Protein AF-A0A3L7VGJ3-F1 (afdb_monomer)

Mean predicted aligned error: 5.75 Å

pLDDT: mean 90.51, std 10.17, range [50.41, 98.69]

Sequence (224 aa):
QKLGVWEQLPLAVQKYLGQGNSKRETLKQTPAWAENQILGSNKIALKSCAKMARSLGLETILLGSNFEGDTNALAQIHLEILRSIRQRTFEGVPKTNTRPICLLSGGETTMRLVPHPGPGGRNQAFALELLLGLGRDEVNNLCLLSAGTDGEDGPTNSAGAWVDGLAWEKLHEWRKGHPMESQNLLATQSNNLLLGHAQALFAPGPTGTNVMDVRIGVILQESL

Structure (mmCIF, N/CA/C/O backbone):
data_AF-A0A3L7VGJ3-F1
#
_entry.id   AF-A0A3L7VGJ3-F1
#
loop_
_atom_site.group_PDB
_atom_site.id
_atom_site.type_symbol
_atom_site.label_atom_id
_atom_site.label_alt_id
_atom_site.label_comp_id
_atom_site.label_asym_id
_atom_site.label_entity_id
_atom_site.label_seq_id
_atom_site.pdbx_PDB_ins_code
_atom_site.Cartn_x
_atom_site.Cartn_y
_atom_site.Cartn_z
_atom_site.occupancy
_atom_site.B_iso_or_equiv
_atom_site.auth_seq_id
_atom_site.auth_comp_id
_atom_site.auth_asym_id
_atom_site.auth_atom_id
_atom_site.pdbx_PDB_model_num
ATOM 1 N N . GLN A 1 1 ? 26.758 9.163 -22.993 1.00 82.75 1 GLN A N 1
ATOM 2 C CA . GLN A 1 1 ? 27.398 10.497 -23.037 1.00 82.75 1 GLN A CA 1
ATOM 3 C C . GLN A 1 1 ? 27.083 11.331 -21.795 1.00 82.75 1 GLN A C 1
ATOM 5 O O . GLN A 1 1 ? 28.012 11.573 -21.047 1.00 82.75 1 GLN A O 1
ATOM 10 N N . LYS A 1 2 ? 25.819 11.687 -21.493 1.00 91.94 2 LYS A N 1
ATOM 11 C CA . LYS A 1 2 ? 25.467 12.473 -20.280 1.00 91.94 2 LYS A CA 1
ATOM 12 C C . LYS A 1 2 ? 25.985 11.893 -18.952 1.00 91.94 2 LYS A C 1
ATOM 14 O O . LYS A 1 2 ? 26.390 12.647 -18.085 1.00 91.94 2 LYS A O 1
ATOM 19 N N . LEU A 1 3 ? 25.995 10.566 -18.817 1.00 93.94 3 LEU A N 1
ATOM 20 C CA . LEU A 1 3 ? 26.501 9.870 -17.626 1.00 93.94 3 LEU A CA 1
ATOM 21 C C . LEU A 1 3 ? 28.017 9.581 -17.671 1.00 93.94 3 LEU A C 1
ATOM 23 O O . LEU A 1 3 ? 28.511 8.840 -16.837 1.00 93.94 3 LEU A O 1
ATOM 27 N N . GLY A 1 4 ? 28.759 10.062 -18.679 1.00 94.75 4 GLY A N 1
ATOM 28 C CA . GLY A 1 4 ? 30.208 9.821 -18.811 1.00 94.75 4 GLY A CA 1
ATOM 29 C C . GLY A 1 4 ? 30.627 8.387 -19.177 1.00 94.75 4 GLY A C 1
ATOM 30 O O . GLY A 1 4 ? 31.791 8.142 -19.458 1.00 94.75 4 GLY A O 1
ATOM 31 N N . VAL A 1 5 ? 29.691 7.439 -19.254 1.00 96.19 5 VAL A N 1
ATOM 32 C CA . VAL A 1 5 ? 29.995 6.007 -19.459 1.00 96.19 5 VAL A CA 1
ATOM 33 C C . VAL A 1 5 ? 30.181 5.571 -20.918 1.00 96.19 5 VAL A C 1
ATOM 35 O O . VAL A 1 5 ? 30.311 4.385 -21.177 1.00 96.19 5 VAL A O 1
ATOM 38 N N . TRP A 1 6 ? 30.156 6.484 -21.897 1.00 94.69 6 TRP A N 1
ATOM 39 C CA . TRP A 1 6 ? 30.143 6.093 -23.320 1.00 94.69 6 TRP A CA 1
ATOM 40 C C . TRP A 1 6 ? 31.391 5.304 -23.733 1.00 94.69 6 TRP A C 1
ATOM 42 O O . TRP A 1 6 ? 31.261 4.224 -24.298 1.00 94.69 6 TRP A O 1
ATOM 52 N N . GLU A 1 7 ? 32.573 5.799 -23.367 1.00 95.75 7 GLU A N 1
ATOM 53 C CA . GLU A 1 7 ? 33.856 5.150 -23.673 1.00 95.75 7 GLU A CA 1
ATOM 54 C C . GLU A 1 7 ? 34.053 3.825 -22.918 1.00 95.75 7 GLU A C 1
ATOM 56 O O . GLU A 1 7 ? 34.868 2.999 -23.313 1.00 95.75 7 GLU A O 1
ATOM 61 N N . GLN A 1 8 ? 33.287 3.600 -21.844 1.00 96.06 8 GLN A N 1
ATOM 62 C CA . GLN A 1 8 ? 33.308 2.351 -21.076 1.00 96.06 8 GLN A CA 1
ATOM 63 C C . GLN A 1 8 ? 32.429 1.265 -21.711 1.00 96.06 8 GLN A C 1
ATOM 65 O O . GLN A 1 8 ? 32.501 0.101 -21.320 1.00 96.06 8 GLN A O 1
ATOM 70 N N . LEU A 1 9 ? 31.574 1.625 -22.676 1.00 96.19 9 LEU A N 1
ATOM 71 C CA . LEU A 1 9 ? 30.733 0.653 -23.364 1.00 96.19 9 LEU A CA 1
ATOM 72 C C . LEU A 1 9 ? 31.578 -0.214 -24.305 1.00 96.19 9 LEU A C 1
ATOM 74 O O . LEU A 1 9 ? 32.491 0.300 -24.955 1.00 96.19 9 LEU A O 1
ATOM 78 N N . PRO A 1 10 ? 31.231 -1.500 -24.486 1.00 97.56 10 PRO A N 1
ATOM 79 C CA . PRO A 1 10 ? 31.854 -2.330 -25.508 1.00 97.56 10 PRO A CA 1
ATOM 80 C C . PRO A 1 10 ? 31.762 -1.684 -26.897 1.00 97.56 10 PRO A C 1
ATOM 82 O O . PRO A 1 10 ? 30.709 -1.162 -27.277 1.00 97.56 10 PRO A O 1
ATOM 85 N N . LEU A 1 11 ? 32.828 -1.788 -27.698 1.00 95.50 11 LEU A N 1
ATOM 86 C CA . LEU A 1 11 ? 32.903 -1.178 -29.037 1.00 95.50 11 LEU A CA 1
ATOM 87 C C . LEU A 1 11 ? 31.726 -1.561 -29.945 1.00 95.50 11 LEU A C 1
ATOM 89 O O . LEU A 1 11 ? 31.248 -0.741 -30.726 1.00 95.50 11 LEU A O 1
ATOM 93 N N . ALA A 1 12 ? 31.221 -2.792 -29.827 1.00 94.56 12 ALA A N 1
ATOM 94 C CA . ALA A 1 12 ? 30.054 -3.245 -30.580 1.00 94.56 12 ALA A CA 1
ATOM 95 C C . ALA A 1 12 ? 28.790 -2.426 -30.258 1.00 94.56 12 ALA A C 1
ATOM 97 O O . ALA A 1 12 ? 28.036 -2.083 -31.167 1.00 94.56 12 ALA A O 1
ATOM 98 N N . VAL A 1 13 ? 28.585 -2.067 -28.986 1.00 93.81 13 VAL A N 1
ATOM 99 C CA . VAL A 1 13 ? 27.449 -1.248 -28.534 1.00 93.81 13 VAL A CA 1
ATOM 100 C C . VAL A 1 13 ? 27.613 0.188 -29.009 1.00 93.81 13 VAL A C 1
ATOM 102 O O . VAL A 1 13 ? 26.672 0.756 -29.560 1.00 93.81 13 VAL A O 1
ATOM 105 N N . GLN A 1 14 ? 28.816 0.754 -28.863 1.00 93.69 14 GLN A N 1
ATOM 106 C CA . GLN A 1 14 ? 29.111 2.099 -29.357 1.00 93.69 14 GLN A CA 1
ATOM 107 C C . GLN A 1 14 ? 28.850 2.204 -30.862 1.00 93.69 14 GLN A C 1
ATOM 109 O O . GLN A 1 14 ? 28.172 3.122 -31.319 1.00 93.69 14 GLN A O 1
ATOM 114 N N . LYS A 1 15 ? 29.325 1.216 -31.630 1.00 91.69 15 LYS A N 1
ATOM 115 C CA . LYS A 1 15 ? 29.102 1.125 -33.075 1.00 91.69 15 LYS A CA 1
ATOM 116 C C . LYS A 1 15 ? 27.616 1.005 -33.410 1.00 91.69 15 LYS A C 1
ATOM 118 O O . LYS A 1 15 ? 27.144 1.713 -34.292 1.00 91.69 15 LYS A O 1
ATOM 123 N N . TYR A 1 16 ? 26.879 0.139 -32.715 1.00 90.25 16 TYR A N 1
ATOM 124 C CA . TYR A 1 16 ? 25.451 -0.066 -32.962 1.00 90.25 16 TYR A CA 1
ATOM 125 C C . TYR A 1 16 ? 24.627 1.201 -32.694 1.00 90.25 16 TYR A C 1
ATOM 127 O O . TYR A 1 16 ? 23.852 1.625 -33.550 1.00 90.25 16 TYR A O 1
ATOM 135 N N . LEU A 1 17 ? 24.818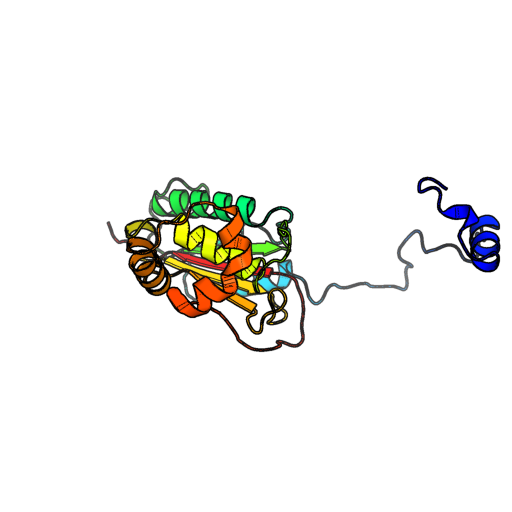 1.830 -31.530 1.00 90.88 17 LEU A N 1
ATOM 136 C CA . LEU A 1 17 ? 24.077 3.032 -31.139 1.00 90.88 17 LEU A CA 1
ATOM 137 C C . LEU A 1 17 ? 24.522 4.273 -31.929 1.00 90.88 17 LEU A C 1
ATOM 139 O O . LEU A 1 17 ? 23.685 5.098 -32.283 1.00 90.88 17 LEU A O 1
ATOM 143 N N . GLY A 1 18 ? 25.818 4.399 -32.232 1.00 88.50 18 GLY A N 1
ATOM 144 C CA . GLY A 1 18 ? 26.383 5.553 -32.938 1.00 88.50 18 GLY A CA 1
ATOM 145 C C . GLY A 1 18 ? 26.039 5.608 -34.428 1.00 88.50 18 GLY A C 1
ATOM 146 O O . GLY A 1 18 ? 26.013 6.689 -35.005 1.00 88.50 18 GLY A O 1
ATOM 147 N N . GLN A 1 19 ? 25.745 4.465 -35.055 1.00 87.50 19 GLN A N 1
ATOM 148 C CA . GLN A 1 19 ? 25.351 4.423 -36.466 1.00 87.50 19 GLN A CA 1
ATOM 149 C C . GLN A 1 19 ? 23.933 4.941 -36.718 1.00 87.50 19 GLN A C 1
ATOM 151 O O . GLN A 1 19 ? 23.676 5.381 -37.832 1.00 87.50 19 GLN A O 1
ATOM 156 N N . GLY A 1 20 ? 23.033 4.877 -35.727 1.00 76.44 20 GLY A N 1
ATOM 157 C CA . GLY A 1 20 ? 21.640 5.321 -35.853 1.00 76.44 20 GLY A CA 1
ATOM 158 C C . GLY A 1 20 ? 20.917 4.704 -37.05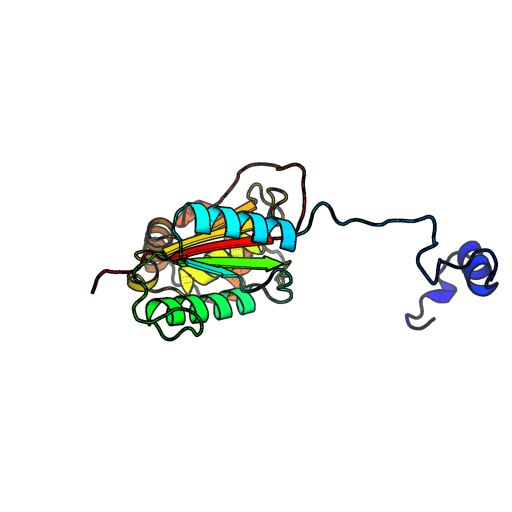7 1.00 76.44 20 GLY A C 1
ATOM 159 O O . GLY A 1 20 ? 20.887 5.270 -38.145 1.00 76.44 20 GLY A O 1
ATOM 160 N N . ASN A 1 21 ? 20.304 3.530 -36.895 1.00 81.00 21 ASN A N 1
ATOM 161 C CA . ASN A 1 21 ? 19.626 2.859 -38.006 1.00 81.00 21 ASN A CA 1
ATOM 162 C C . ASN A 1 21 ? 18.125 3.180 -38.023 1.00 81.00 21 ASN A C 1
ATOM 164 O O . ASN A 1 21 ? 17.352 2.551 -37.304 1.00 81.00 21 ASN A O 1
ATOM 168 N N . SER A 1 22 ? 17.700 4.090 -38.905 1.00 76.00 22 SER A N 1
ATOM 169 C CA . SER A 1 22 ? 16.288 4.484 -39.055 1.00 76.00 22 SER A CA 1
ATOM 170 C C . SER A 1 22 ? 15.345 3.323 -39.402 1.00 76.00 22 SER A C 1
ATOM 172 O O . SER A 1 22 ? 14.164 3.382 -39.075 1.00 76.00 22 SER A O 1
ATOM 174 N N . LYS A 1 23 ? 15.852 2.240 -40.011 1.00 79.81 23 LYS A N 1
ATOM 175 C CA . LYS A 1 23 ? 15.079 1.022 -40.322 1.00 79.81 23 LYS A CA 1
ATOM 176 C C . LYS A 1 23 ? 14.989 0.032 -39.154 1.00 79.81 23 LYS A C 1
ATOM 178 O O . LYS A 1 23 ? 14.214 -0.914 -39.234 1.00 79.81 23 LYS A O 1
ATOM 183 N N . ARG A 1 24 ? 15.797 0.203 -38.103 1.00 83.25 24 ARG A N 1
ATOM 184 C CA . ARG A 1 24 ? 15.799 -0.617 -36.872 1.00 83.25 24 ARG A CA 1
ATOM 185 C C . ARG A 1 24 ? 15.522 0.221 -35.624 1.00 83.25 24 ARG A C 1
ATOM 187 O O . ARG A 1 24 ? 15.871 -0.174 -34.515 1.00 83.25 24 ARG A O 1
ATOM 194 N N . GLU A 1 25 ? 14.938 1.392 -35.821 1.00 89.00 25 GLU A N 1
ATOM 195 C CA . GLU A 1 25 ? 14.542 2.268 -34.736 1.00 89.00 25 GLU A CA 1
ATOM 196 C C . GLU A 1 25 ? 13.384 1.634 -33.950 1.00 89.00 25 GLU A C 1
ATOM 198 O O . GLU A 1 25 ? 12.570 0.881 -34.488 1.00 89.00 25 GLU A O 1
ATOM 203 N N . THR A 1 26 ? 13.310 1.939 -32.659 1.00 91.75 26 THR A N 1
ATOM 204 C CA . THR A 1 26 ? 12.186 1.531 -31.814 1.00 91.75 26 THR A CA 1
ATOM 205 C C . THR A 1 26 ? 10.887 2.164 -32.315 1.00 91.75 26 THR A C 1
ATOM 207 O O . THR A 1 26 ? 10.883 3.298 -32.808 1.00 91.75 26 THR A O 1
ATOM 210 N N . LEU A 1 27 ? 9.769 1.444 -32.183 1.00 91.81 27 LEU A N 1
ATOM 211 C CA . LEU A 1 27 ? 8.454 1.933 -32.602 1.00 91.81 27 LEU A CA 1
ATOM 212 C C . LEU A 1 27 ? 8.144 3.285 -31.946 1.00 91.81 27 LEU A C 1
ATOM 214 O O . LEU A 1 27 ? 8.286 3.450 -30.737 1.00 91.81 27 LEU A O 1
ATOM 218 N N . LYS A 1 28 ? 7.730 4.261 -32.759 1.00 92.19 28 LYS A N 1
ATOM 219 C CA . LYS A 1 28 ? 7.357 5.609 -32.292 1.00 92.19 28 LYS A CA 1
ATOM 220 C C . LYS A 1 28 ? 5.854 5.760 -32.061 1.00 92.19 28 LYS A C 1
ATOM 222 O O . LYS A 1 28 ? 5.432 6.708 -31.412 1.00 92.19 28 LYS A O 1
ATOM 227 N N . GLN A 1 29 ? 5.064 4.833 -32.596 1.00 92.56 29 GLN A N 1
ATOM 228 C CA . GLN A 1 29 ? 3.617 4.743 -32.434 1.00 92.56 29 GLN A CA 1
ATOM 229 C C . GLN A 1 29 ? 3.221 3.265 -32.413 1.00 92.56 29 GLN A C 1
ATOM 231 O O . GLN A 1 29 ? 3.923 2.428 -32.991 1.00 92.56 29 GLN A O 1
ATOM 236 N N . THR A 1 30 ? 2.103 2.948 -31.764 1.00 92.38 30 THR A N 1
ATOM 237 C CA . THR A 1 30 ? 1.551 1.591 -31.773 1.00 92.38 30 THR A CA 1
ATOM 238 C C . THR A 1 30 ? 1.095 1.235 -33.194 1.00 92.38 30 THR A C 1
ATOM 240 O O . THR A 1 30 ? 0.318 1.990 -33.780 1.00 92.38 30 THR A O 1
ATOM 243 N N . PRO A 1 31 ? 1.566 0.120 -33.776 1.00 93.81 31 PRO A N 1
ATOM 244 C CA . PRO A 1 31 ? 1.140 -0.302 -35.106 1.00 93.81 31 PRO A CA 1
ATOM 245 C C . PRO A 1 31 ? -0.357 -0.626 -35.164 1.00 93.81 31 PRO A C 1
ATOM 247 O O . PRO A 1 31 ? -0.912 -1.141 -34.200 1.00 93.81 31 PRO A O 1
ATOM 250 N N . ALA A 1 32 ? -0.992 -0.424 -36.322 1.00 95.38 32 ALA A N 1
ATOM 251 C CA . ALA A 1 32 ? -2.430 -0.672 -36.508 1.00 95.38 32 ALA A CA 1
ATOM 252 C C . ALA A 1 32 ? -2.865 -2.134 -36.277 1.00 95.38 32 ALA A C 1
ATOM 254 O O . ALA A 1 32 ? -4.035 -2.392 -36.020 1.00 95.38 32 ALA A O 1
ATOM 255 N N . TRP A 1 33 ? -1.938 -3.089 -36.376 1.00 95.62 33 TRP A N 1
ATOM 256 C CA . TRP A 1 33 ? -2.187 -4.511 -36.115 1.00 95.62 33 TRP A CA 1
ATOM 257 C C . TRP A 1 33 ? -2.024 -4.899 -34.639 1.00 95.62 33 TRP A C 1
ATOM 259 O O . TRP A 1 33 ? -2.293 -6.044 -34.284 1.00 95.62 33 TRP A O 1
ATOM 269 N N . ALA A 1 34 ? -1.540 -3.990 -33.790 1.00 96.56 34 ALA A N 1
ATOM 270 C CA . ALA A 1 34 ? -1.237 -4.270 -32.395 1.00 96.56 34 ALA A CA 1
ATOM 271 C C . ALA A 1 34 ? -2.321 -3.704 -31.473 1.00 96.56 34 ALA A C 1
ATOM 273 O O . ALA A 1 34 ? -2.564 -2.498 -31.444 1.00 96.56 34 ALA A O 1
ATOM 274 N N . GLU A 1 35 ? -2.897 -4.572 -30.645 1.00 95.56 35 GLU A N 1
ATOM 275 C CA . GLU A 1 35 ? -3.768 -4.193 -29.537 1.00 95.56 35 GLU A CA 1
ATOM 276 C C . GLU A 1 35 ? -3.085 -4.548 -28.213 1.00 95.56 35 GLU A C 1
ATOM 278 O O . GLU A 1 35 ? -2.552 -5.644 -28.053 1.00 95.56 35 GLU A O 1
ATOM 283 N N . ASN A 1 36 ? -3.080 -3.613 -27.261 1.00 94.94 36 ASN A N 1
ATOM 284 C CA . ASN A 1 36 ? -2.488 -3.816 -25.941 1.00 94.94 36 ASN A CA 1
ATOM 285 C C . ASN A 1 36 ? -3.562 -3.606 -24.877 1.00 94.94 36 ASN A C 1
ATOM 287 O O . ASN A 1 36 ? -4.138 -2.522 -24.785 1.00 94.94 36 ASN A O 1
ATOM 291 N N . GLN A 1 37 ? -3.800 -4.624 -24.054 1.00 96.00 37 GLN A N 1
ATOM 292 C CA . GLN A 1 37 ? -4.758 -4.565 -22.954 1.00 96.00 37 GLN A CA 1
ATOM 293 C C . GLN A 1 37 ? -4.071 -4.878 -21.627 1.00 96.00 37 GLN A C 1
ATOM 295 O O . GLN A 1 37 ? -3.315 -5.840 -21.506 1.00 96.00 37 GLN A O 1
ATOM 300 N N . ILE A 1 38 ? -4.364 -4.069 -20.609 1.00 95.88 38 ILE A N 1
ATOM 301 C CA . ILE A 1 38 ? -3.878 -4.295 -19.247 1.00 95.88 38 ILE A CA 1
ATOM 302 C C . ILE A 1 38 ? -4.895 -5.175 -18.523 1.00 95.88 38 ILE A C 1
ATOM 304 O O . ILE A 1 38 ? -5.969 -4.706 -18.149 1.00 95.88 38 ILE A O 1
ATOM 308 N N . LEU A 1 39 ? -4.541 -6.444 -18.320 1.00 96.31 39 LEU A N 1
ATOM 309 C CA . LEU A 1 39 ? -5.396 -7.426 -17.640 1.00 96.31 39 LEU A CA 1
ATOM 310 C C . LEU A 1 39 ? -5.202 -7.429 -16.116 1.00 96.31 39 LEU A C 1
ATOM 312 O O . LEU A 1 39 ? -6.121 -7.769 -15.376 1.00 96.31 39 LEU A O 1
ATOM 316 N N . GLY A 1 40 ? -4.029 -7.001 -15.642 1.00 96.81 40 GLY A N 1
ATOM 317 C CA . GLY A 1 40 ? -3.684 -6.898 -14.226 1.00 96.81 40 GLY A CA 1
ATOM 318 C C . GLY A 1 40 ? -3.025 -5.556 -13.931 1.00 96.81 40 GLY A C 1
ATOM 319 O O . GLY A 1 40 ? -2.097 -5.143 -14.617 1.00 96.81 40 GLY A O 1
ATOM 320 N N . SER A 1 41 ? -3.538 -4.842 -12.933 1.00 98.19 41 SER A N 1
ATOM 321 C CA . SER A 1 41 ? -2.922 -3.622 -12.406 1.00 98.19 41 SER A CA 1
ATOM 322 C C . SER A 1 41 ? -3.443 -3.337 -11.005 1.00 98.19 41 SER A C 1
ATOM 324 O O . SER A 1 41 ? -4.522 -3.810 -10.635 1.00 98.19 41 SER A O 1
ATOM 326 N N . ASN A 1 42 ? -2.729 -2.495 -10.258 1.00 98.19 42 ASN A N 1
ATOM 327 C CA . ASN A 1 42 ? -3.158 -2.064 -8.930 1.00 98.19 42 ASN A CA 1
ATOM 328 C C . ASN A 1 42 ? -4.569 -1.450 -8.967 1.00 98.19 42 ASN A C 1
ATOM 330 O O . ASN A 1 42 ? -5.442 -1.776 -8.167 1.00 98.19 42 ASN A O 1
ATOM 334 N N . LYS A 1 43 ? -4.844 -0.649 -10.004 1.00 98.19 43 LYS A N 1
ATOM 335 C CA . LYS A 1 43 ? -6.163 -0.062 -10.268 1.00 98.19 43 LYS A CA 1
ATOM 336 C C . LYS A 1 43 ? -7.263 -1.115 -10.428 1.00 98.19 43 LYS A C 1
ATOM 338 O O . LYS A 1 43 ? -8.375 -0.902 -9.948 1.00 98.19 43 LYS A O 1
ATOM 343 N N . ILE A 1 44 ? -6.990 -2.224 -11.119 1.00 98.25 44 ILE A N 1
ATOM 344 C CA . ILE A 1 44 ? -7.953 -3.327 -11.288 1.00 98.25 44 ILE A CA 1
ATOM 345 C C . ILE A 1 44 ? -8.174 -4.048 -9.951 1.00 98.25 44 ILE A C 1
ATOM 347 O O . ILE A 1 44 ? -9.326 -4.310 -9.591 1.00 98.25 44 ILE A O 1
ATOM 351 N N . ALA A 1 45 ? -7.106 -4.296 -9.187 1.00 98.12 45 ALA A N 1
ATOM 352 C CA . ALA A 1 45 ? -7.193 -4.898 -7.858 1.00 98.12 45 ALA A CA 1
ATOM 353 C C . ALA A 1 45 ? -8.047 -4.042 -6.905 1.00 98.12 45 ALA A C 1
ATOM 355 O O . ALA A 1 45 ? -9.055 -4.518 -6.387 1.00 98.12 45 ALA A O 1
ATOM 356 N N . LEU A 1 46 ? -7.748 -2.746 -6.769 1.00 98.50 46 LEU A N 1
ATOM 357 C CA . LEU A 1 46 ? -8.502 -1.840 -5.893 1.00 98.50 46 LEU A CA 1
ATOM 358 C C . LEU A 1 46 ? -9.960 -1.659 -6.320 1.00 98.50 46 LEU A C 1
ATOM 360 O O . LEU A 1 46 ? -10.844 -1.579 -5.469 1.00 98.50 46 LEU A O 1
ATOM 364 N N . LYS A 1 47 ? -10.251 -1.625 -7.626 1.00 98.12 47 LYS A N 1
ATOM 365 C CA . LYS A 1 47 ? -11.642 -1.615 -8.110 1.00 98.12 47 LYS A CA 1
ATOM 366 C C . LYS A 1 47 ? -12.395 -2.883 -7.709 1.00 98.12 47 LYS A C 1
ATOM 368 O O . LYS A 1 47 ? -13.584 -2.803 -7.403 1.00 98.12 47 LYS A O 1
ATOM 373 N N . SER A 1 48 ? -11.715 -4.027 -7.697 1.00 97.88 48 SER A N 1
ATOM 374 C CA . SER A 1 48 ? -12.289 -5.299 -7.250 1.00 97.88 48 SER A CA 1
ATOM 375 C C . SER A 1 48 ? -12.545 -5.284 -5.741 1.00 97.88 48 SER A C 1
ATOM 377 O O . SER A 1 48 ? -13.654 -5.619 -5.322 1.00 97.88 48 SER A O 1
ATOM 379 N N . CYS A 1 49 ? -11.601 -4.771 -4.942 1.00 98.12 49 CYS A N 1
ATOM 380 C CA . CYS A 1 49 ? -11.801 -4.523 -3.509 1.00 98.12 49 CYS A CA 1
ATOM 381 C C . CYS A 1 49 ? -12.993 -3.589 -3.258 1.00 98.12 49 CYS A C 1
ATOM 383 O O . CYS A 1 49 ? -13.857 -3.897 -2.445 1.00 98.12 49 CYS A O 1
ATOM 385 N N . ALA A 1 50 ? -13.104 -2.490 -4.011 1.00 98.38 50 ALA A N 1
ATOM 386 C CA . ALA A 1 50 ? -14.204 -1.538 -3.880 1.00 98.38 50 ALA A CA 1
ATOM 387 C C . ALA A 1 50 ? -15.563 -2.157 -4.229 1.00 98.38 50 ALA A C 1
ATOM 389 O O . ALA A 1 50 ? -16.567 -1.877 -3.576 1.00 98.38 50 ALA A O 1
ATOM 390 N N . LYS A 1 51 ? -15.618 -3.010 -5.260 1.00 98.44 51 LYS A N 1
ATOM 391 C CA . LYS A 1 51 ? -16.835 -3.749 -5.614 1.00 98.44 51 LYS A CA 1
ATOM 392 C C . LYS A 1 51 ? -17.247 -4.697 -4.485 1.00 98.44 51 LYS A C 1
ATOM 394 O O . LYS A 1 51 ? -18.423 -4.717 -4.129 1.00 98.44 51 LYS A O 1
ATOM 399 N N . MET A 1 52 ? -16.290 -5.434 -3.918 1.00 98.44 52 MET A N 1
ATOM 400 C CA . MET A 1 52 ? -16.530 -6.321 -2.778 1.00 98.44 52 MET A CA 1
ATOM 401 C C . MET A 1 52 ? -17.025 -5.537 -1.556 1.00 98.44 52 MET A C 1
ATOM 403 O O . MET A 1 52 ? -18.087 -5.848 -1.026 1.00 98.44 52 MET A O 1
ATOM 407 N N . ALA A 1 53 ? -16.329 -4.469 -1.165 1.00 97.75 53 ALA A N 1
ATOM 408 C CA . ALA A 1 53 ? -16.700 -3.629 -0.027 1.00 97.75 53 ALA A CA 1
ATOM 409 C C . ALA A 1 53 ? -18.140 -3.097 -0.137 1.00 97.75 53 ALA A C 1
ATOM 411 O O . ALA A 1 53 ? -18.933 -3.245 0.791 1.00 97.75 53 ALA A O 1
ATOM 412 N N . ARG A 1 54 ? -18.522 -2.575 -1.310 1.00 96.94 54 ARG A N 1
ATOM 413 C CA . ARG A 1 54 ? -19.899 -2.124 -1.571 1.00 96.94 54 ARG A CA 1
ATOM 414 C C . ARG A 1 54 ? -20.917 -3.258 -1.490 1.00 96.94 54 ARG A C 1
ATOM 416 O O . ARG A 1 54 ? -22.012 -3.043 -0.981 1.00 96.94 54 ARG A O 1
ATOM 423 N N . SER A 1 55 ? -20.572 -4.457 -1.967 1.00 97.94 55 SER A N 1
ATOM 424 C CA . SER A 1 55 ? -21.458 -5.628 -1.866 1.00 97.94 55 SER A CA 1
ATOM 425 C C . SER A 1 55 ? -21.683 -6.089 -0.422 1.00 97.94 55 SER A C 1
ATOM 427 O O . SER A 1 55 ? -22.730 -6.650 -0.123 1.00 97.94 55 SER A O 1
ATOM 429 N N . LEU A 1 56 ? -20.745 -5.778 0.478 1.00 97.06 56 LEU A N 1
ATOM 430 C CA . LEU A 1 56 ? -20.859 -5.990 1.923 1.00 97.06 56 LEU A CA 1
ATOM 431 C C . LEU A 1 56 ? -21.578 -4.832 2.646 1.00 97.06 56 LEU A C 1
ATOM 433 O O . LEU A 1 56 ? -21.651 -4.825 3.870 1.00 97.06 56 LEU A O 1
ATOM 437 N N . GLY A 1 57 ? -22.099 -3.840 1.914 1.00 95.12 57 GLY A N 1
ATOM 438 C CA . GLY A 1 57 ? -22.812 -2.691 2.481 1.00 95.12 57 GLY A CA 1
ATOM 439 C C . GLY A 1 57 ? -21.911 -1.579 3.028 1.00 95.12 57 GLY A C 1
ATOM 440 O O . GLY A 1 57 ? -22.418 -0.654 3.665 1.00 95.12 57 GLY A O 1
ATOM 441 N N . LEU A 1 58 ? -20.600 -1.634 2.771 1.00 95.81 58 LEU A N 1
ATOM 442 C CA . LEU A 1 58 ? -19.645 -0.624 3.225 1.00 95.81 58 LEU A CA 1
ATOM 443 C C . LEU A 1 58 ? -19.686 0.606 2.312 1.00 95.81 58 LE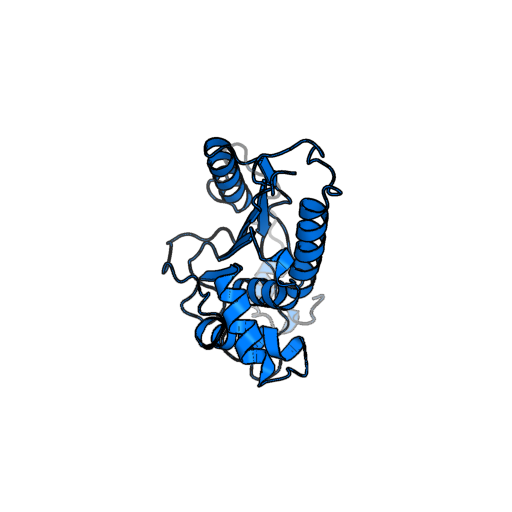U A C 1
ATOM 445 O O . LEU A 1 58 ? -19.660 0.491 1.080 1.00 95.81 58 LEU A O 1
ATOM 449 N N . GLU A 1 59 ? -19.682 1.797 2.908 1.00 95.44 59 GLU A N 1
ATOM 450 C CA . GLU A 1 59 ? -19.359 3.014 2.162 1.00 95.44 59 GLU A CA 1
ATOM 451 C C . GLU A 1 59 ? -17.886 2.950 1.749 1.00 95.44 59 GLU A C 1
ATOM 453 O O . GLU A 1 59 ? -17.056 2.511 2.533 1.00 95.44 59 GLU A O 1
ATOM 458 N N . THR A 1 60 ? -17.537 3.305 0.513 1.00 95.94 60 THR A N 1
ATOM 459 C CA . THR A 1 60 ? -16.197 3.001 -0.018 1.00 95.94 60 THR A CA 1
ATOM 460 C C . THR A 1 60 ? -15.507 4.243 -0.551 1.00 95.94 60 THR A C 1
ATOM 462 O O . THR A 1 60 ? -15.922 4.799 -1.568 1.00 95.94 60 THR A O 1
ATOM 465 N N . ILE A 1 61 ? -14.380 4.589 0.066 1.00 96.69 61 ILE A N 1
ATOM 466 C CA . ILE A 1 61 ? -13.490 5.670 -0.353 1.00 96.69 61 ILE A CA 1
ATOM 467 C C . ILE A 1 61 ? -12.269 5.051 -1.029 1.00 96.69 61 ILE A C 1
ATOM 469 O O . ILE A 1 61 ? -11.502 4.329 -0.399 1.00 96.69 61 ILE A O 1
ATOM 473 N N . LEU A 1 62 ? -12.068 5.348 -2.312 1.00 97.38 62 LEU A N 1
ATOM 474 C CA . LEU A 1 62 ? -10.874 4.953 -3.059 1.00 97.38 62 LEU A CA 1
ATOM 475 C C . LEU A 1 62 ? -9.979 6.178 -3.264 1.00 97.38 62 LEU A C 1
ATOM 477 O O . LEU A 1 62 ? -10.298 7.029 -4.089 1.00 97.38 62 LEU A O 1
ATOM 481 N N . LEU A 1 63 ? -8.863 6.245 -2.537 1.00 97.12 63 LEU A N 1
ATOM 482 C CA . LEU A 1 63 ? -7.922 7.367 -2.590 1.00 97.12 63 LEU A CA 1
ATOM 483 C C . LEU A 1 63 ? -7.099 7.389 -3.885 1.00 97.12 63 LEU A C 1
ATOM 485 O O . LEU A 1 63 ? -6.788 8.455 -4.405 1.00 97.12 63 LEU A O 1
ATOM 489 N N . GLY A 1 64 ? -6.738 6.219 -4.417 1.00 96.56 64 GLY A N 1
ATOM 490 C CA . GLY A 1 64 ? -5.914 6.108 -5.622 1.00 96.56 64 GLY A CA 1
ATOM 491 C C . GLY A 1 64 ? -5.087 4.825 -5.667 1.00 96.56 64 GLY A C 1
ATOM 492 O O . GLY A 1 64 ? -4.996 4.112 -4.672 1.00 96.56 64 GLY A O 1
ATOM 493 N N . SER A 1 65 ? -4.504 4.535 -6.834 1.00 97.19 65 SER A N 1
ATOM 494 C CA . SER A 1 65 ? -3.729 3.310 -7.119 1.00 97.19 65 SER A CA 1
ATOM 495 C C . SER A 1 65 ? -2.246 3.549 -7.425 1.00 97.19 65 SER A C 1
ATOM 497 O O . SER A 1 65 ? -1.558 2.627 -7.856 1.00 97.19 65 SER A O 1
ATOM 499 N N . ASN A 1 66 ? -1.785 4.795 -7.299 1.00 96.62 66 ASN A N 1
ATOM 500 C CA . ASN A 1 66 ? -0.468 5.238 -7.761 1.00 96.62 66 ASN A CA 1
ATOM 501 C C . ASN A 1 66 ? 0.275 6.008 -6.655 1.00 96.62 66 ASN A C 1
ATOM 503 O O . ASN A 1 66 ? 0.978 6.973 -6.941 1.00 96.62 66 ASN A O 1
ATOM 507 N N . PHE A 1 67 ? 0.051 5.661 -5.385 1.00 97.75 67 PHE A N 1
ATOM 508 C CA . PHE A 1 67 ? 0.845 6.240 -4.304 1.00 97.75 67 PHE A CA 1
ATOM 509 C C . PHE A 1 67 ? 2.291 5.752 -4.416 1.00 97.75 67 PHE A C 1
ATOM 511 O O . PHE A 1 67 ? 2.544 4.552 -4.439 1.00 97.75 67 PHE A O 1
ATOM 518 N N . GLU A 1 68 ? 3.224 6.693 -4.473 1.00 96.75 68 GLU A N 1
ATOM 519 C CA . GLU A 1 68 ? 4.663 6.458 -4.582 1.00 96.75 68 GLU A CA 1
ATOM 520 C C . GLU A 1 68 ? 5.395 7.356 -3.575 1.00 96.75 68 GLU A C 1
ATOM 522 O O . GLU A 1 68 ? 4.808 8.271 -2.992 1.00 96.75 68 GLU A O 1
ATOM 527 N N . GLY A 1 69 ? 6.692 7.121 -3.385 1.00 95.56 69 GLY A N 1
ATOM 528 C CA . GLY A 1 69 ? 7.532 7.937 -2.507 1.00 95.56 69 GLY A CA 1
ATOM 529 C C . GLY A 1 69 ? 7.752 7.304 -1.138 1.00 95.56 69 GLY A C 1
ATOM 530 O O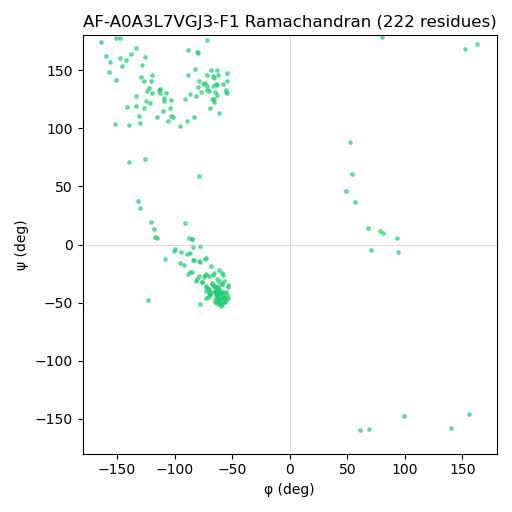 . GLY A 1 69 ? 7.877 6.085 -1.034 1.00 95.56 69 GLY A O 1
ATOM 531 N N . ASP A 1 70 ? 7.882 8.129 -0.100 1.00 94.62 70 ASP A N 1
ATOM 532 C CA . ASP A 1 70 ? 8.264 7.670 1.236 1.00 94.62 70 ASP A CA 1
ATOM 533 C C . ASP A 1 70 ? 7.097 7.006 1.986 1.00 94.62 70 ASP A C 1
ATOM 535 O O . ASP A 1 70 ? 5.990 7.541 2.078 1.00 94.62 70 ASP A O 1
ATOM 539 N N . THR A 1 71 ? 7.368 5.826 2.540 1.00 94.31 71 THR A N 1
ATOM 540 C CA . THR A 1 71 ? 6.376 5.009 3.250 1.00 94.31 71 THR A CA 1
ATOM 541 C C . THR A 1 71 ? 5.867 5.679 4.528 1.00 94.31 71 THR A C 1
ATOM 543 O O . THR A 1 71 ? 4.665 5.637 4.794 1.00 94.31 71 THR A O 1
ATOM 546 N N . ASN A 1 72 ? 6.746 6.325 5.300 1.00 91.00 72 ASN A N 1
ATOM 547 C CA . ASN A 1 72 ? 6.363 6.955 6.565 1.00 91.00 72 ASN A CA 1
ATOM 548 C C . ASN A 1 72 ? 5.502 8.191 6.296 1.00 91.00 72 ASN A C 1
ATOM 550 O O . ASN A 1 72 ? 4.468 8.377 6.932 1.00 91.00 72 ASN A O 1
ATOM 554 N N . ALA A 1 73 ? 5.869 8.992 5.292 1.00 94.25 73 ALA A N 1
ATOM 555 C CA . ALA A 1 73 ? 5.050 10.114 4.846 1.00 94.25 73 ALA A CA 1
ATOM 556 C C . ALA A 1 73 ? 3.642 9.657 4.422 1.00 94.25 73 ALA A C 1
ATOM 558 O O . ALA A 1 73 ? 2.649 10.274 4.811 1.00 94.25 73 ALA A O 1
ATOM 559 N N . LEU A 1 74 ? 3.534 8.547 3.679 1.00 96.56 74 LEU A N 1
ATOM 560 C CA . LEU A 1 74 ? 2.233 8.006 3.285 1.00 96.56 74 LEU A CA 1
ATOM 561 C C . LEU A 1 74 ? 1.413 7.525 4.490 1.00 96.56 74 LEU A C 1
ATOM 563 O O . LEU A 1 74 ? 0.200 7.747 4.522 1.00 96.56 74 LEU A O 1
ATOM 567 N N . ALA A 1 75 ? 2.047 6.881 5.471 1.00 96.62 75 ALA A N 1
ATOM 568 C CA . ALA A 1 75 ? 1.387 6.444 6.699 1.00 96.62 75 ALA A CA 1
ATOM 569 C C . ALA A 1 75 ? 0.863 7.632 7.520 1.00 96.62 75 ALA A C 1
ATOM 571 O O . ALA A 1 75 ? -0.289 7.610 7.947 1.00 96.62 75 ALA A O 1
ATOM 572 N N . GLN A 1 76 ? 1.644 8.708 7.650 1.00 95.94 76 GLN A N 1
ATOM 573 C CA . GLN A 1 76 ? 1.213 9.940 8.321 1.00 95.94 76 GLN A CA 1
ATOM 574 C C . GLN A 1 76 ? 0.009 10.589 7.627 1.00 95.94 76 GLN A C 1
ATOM 576 O O . GLN A 1 76 ? -0.958 10.971 8.281 1.00 95.94 76 GLN A O 1
ATOM 581 N N . ILE A 1 77 ? -0.002 10.624 6.292 1.00 97.19 77 ILE A N 1
ATOM 582 C CA . ILE A 1 77 ? -1.178 11.079 5.535 1.00 97.19 77 ILE A CA 1
ATOM 583 C C . ILE A 1 77 ? -2.396 10.186 5.828 1.00 97.19 77 ILE A C 1
ATOM 585 O O . ILE A 1 77 ? -3.501 10.691 6.017 1.00 97.19 77 ILE A O 1
ATOM 589 N N . HIS A 1 78 ? -2.214 8.863 5.896 1.00 97.75 78 HIS A N 1
ATOM 590 C CA . HIS A 1 78 ? -3.310 7.945 6.212 1.00 97.75 78 HIS A CA 1
ATOM 591 C C . HIS A 1 78 ? -3.835 8.119 7.641 1.00 97.75 78 HIS A C 1
ATOM 593 O O . HIS A 1 78 ? -5.047 8.033 7.823 1.00 97.75 78 HIS A O 1
ATOM 599 N N . LEU A 1 79 ? -2.985 8.417 8.631 1.00 97.31 79 LEU A N 1
ATOM 600 C CA . LEU A 1 79 ? -3.429 8.753 9.992 1.00 97.31 79 LEU A CA 1
ATOM 601 C C . LEU A 1 79 ? -4.399 9.934 9.985 1.00 97.31 79 LEU A C 1
ATOM 603 O O . LEU A 1 79 ? -5.490 9.842 10.545 1.00 97.31 79 LEU A O 1
ATOM 607 N N . GLU A 1 80 ? -4.040 11.017 9.299 1.00 97.25 80 GLU A N 1
ATOM 608 C CA . GLU A 1 80 ? -4.876 12.219 9.238 1.00 97.25 80 GLU A CA 1
ATOM 609 C C . GLU A 1 80 ? -6.185 11.986 8.471 1.00 97.25 80 GLU A C 1
ATOM 611 O O . GLU A 1 80 ? -7.241 12.500 8.854 1.00 97.25 80 GLU A O 1
ATOM 616 N N . ILE A 1 81 ? -6.165 11.141 7.436 1.00 96.75 81 ILE A N 1
ATOM 617 C CA . ILE A 1 81 ? -7.385 10.715 6.738 1.00 96.75 81 ILE A CA 1
ATOM 618 C C . ILE A 1 81 ? -8.283 9.890 7.666 1.00 96.75 81 ILE A C 1
ATOM 620 O O . ILE A 1 81 ? -9.480 10.163 7.754 1.00 96.75 81 ILE A O 1
ATOM 624 N N . LEU A 1 82 ? -7.727 8.911 8.386 1.00 95.88 82 LEU A N 1
ATOM 625 C CA . LEU A 1 82 ? -8.475 8.085 9.338 1.00 95.88 82 LEU A CA 1
ATOM 626 C C . LEU A 1 82 ? -9.120 8.952 10.427 1.00 95.88 82 LEU A C 1
ATOM 628 O O . LEU A 1 82 ? -10.315 8.813 10.696 1.00 95.88 82 LEU A O 1
ATOM 632 N N . ARG A 1 83 ? -8.367 9.901 10.991 1.00 94.69 83 ARG A N 1
ATOM 633 C CA . ARG A 1 83 ? -8.863 10.899 11.952 1.00 94.69 83 ARG A CA 1
ATOM 634 C C . ARG A 1 83 ? -10.001 11.728 11.382 1.00 94.69 83 ARG A C 1
ATOM 636 O O . ARG A 1 83 ? -11.052 11.831 12.011 1.00 94.69 83 ARG A O 1
ATOM 643 N N . SER A 1 84 ? -9.827 12.249 10.172 1.00 94.25 84 SER A N 1
ATOM 644 C CA . SER A 1 84 ? -10.842 13.065 9.500 1.00 94.25 84 SER A CA 1
ATOM 645 C C . SER A 1 84 ? -12.128 12.279 9.233 1.00 94.25 84 SER A C 1
ATOM 647 O O . SER A 1 84 ? -13.233 12.804 9.380 1.00 94.25 84 SER A O 1
ATOM 649 N N . ILE A 1 85 ? -12.012 10.995 8.877 1.00 92.75 85 ILE A N 1
ATOM 650 C CA . ILE A 1 85 ? -13.165 10.108 8.693 1.00 92.75 85 ILE A CA 1
ATOM 651 C C . ILE A 1 85 ? -13.893 9.900 10.026 1.00 92.75 85 ILE A C 1
ATOM 653 O O . ILE A 1 85 ? -15.108 10.088 10.093 1.00 92.75 85 ILE A O 1
ATOM 657 N N . ARG A 1 86 ? -13.165 9.563 11.098 1.00 89.81 86 ARG A N 1
ATOM 658 C CA . ARG A 1 86 ? -13.740 9.362 12.441 1.00 89.81 86 ARG A CA 1
ATOM 659 C C . ARG A 1 86 ? -14.422 10.622 12.977 1.00 89.81 86 ARG A C 1
ATOM 661 O O . ARG A 1 86 ? -15.506 10.547 13.544 1.00 89.81 86 ARG A O 1
ATOM 668 N N . GLN A 1 87 ? -13.811 11.783 12.759 1.00 90.00 87 GLN A N 1
ATOM 669 C CA . GLN A 1 87 ? -14.333 13.088 13.176 1.00 90.00 87 GLN A CA 1
ATOM 670 C C . GLN A 1 87 ? -15.439 13.621 12.251 1.00 90.00 87 GLN A C 1
ATOM 672 O O . GLN A 1 87 ? -15.997 14.686 12.514 1.00 90.00 87 GLN A O 1
ATOM 677 N N . ARG A 1 88 ? -15.788 12.889 11.182 1.00 89.38 88 ARG A N 1
ATOM 678 C CA . ARG A 1 88 ? -16.802 13.277 10.186 1.00 89.38 88 ARG A CA 1
ATOM 679 C C . ARG A 1 88 ? -16.502 14.634 9.529 1.00 89.38 88 ARG A C 1
ATOM 681 O O . ARG A 1 88 ? -17.414 15.413 9.236 1.00 89.38 88 ARG A O 1
ATOM 688 N N . THR A 1 89 ? -15.217 14.910 9.307 1.00 91.69 89 THR A N 1
ATOM 689 C CA . THR A 1 89 ? -14.698 16.095 8.603 1.00 91.69 89 THR A CA 1
ATOM 690 C C . THR A 1 89 ? -14.137 15.761 7.222 1.00 91.69 89 THR A C 1
ATOM 692 O O . THR A 1 89 ? -13.922 16.670 6.427 1.00 91.69 89 THR A O 1
ATOM 695 N N . PHE A 1 90 ? -13.933 14.476 6.912 1.00 92.19 90 PHE A N 1
ATOM 696 C CA . PHE A 1 90 ? -13.470 14.044 5.596 1.00 92.19 90 PHE A CA 1
ATOM 697 C C . PHE A 1 90 ? -14.519 14.327 4.511 1.00 92.19 90 PHE A C 1
ATOM 699 O O . PHE A 1 90 ? -15.658 13.854 4.579 1.00 92.19 90 PHE A O 1
ATOM 706 N N . GLU A 1 91 ? -14.127 15.086 3.489 1.00 86.38 91 GLU A N 1
ATOM 707 C CA . GLU A 1 91 ? -14.999 15.404 2.361 1.00 86.38 91 GLU A CA 1
ATOM 708 C C . GLU A 1 91 ? -15.376 14.141 1.572 1.00 86.38 91 GLU A C 1
ATOM 710 O O . GLU A 1 91 ? -14.556 13.265 1.313 1.00 86.38 91 GLU A O 1
ATOM 715 N N . GLY A 1 92 ? -16.646 14.039 1.177 1.00 80.25 92 GLY A N 1
ATOM 716 C CA . GLY A 1 92 ? -17.171 12.878 0.448 1.00 80.25 92 GLY A CA 1
ATOM 717 C C . GLY A 1 92 ? -17.823 11.807 1.326 1.00 80.25 92 GLY A C 1
ATOM 718 O O . GLY A 1 92 ? -18.466 10.910 0.786 1.00 80.25 92 GLY A O 1
ATOM 719 N N . VAL A 1 93 ? -17.757 11.928 2.656 1.00 83.69 93 VAL A N 1
ATOM 720 C CA . VAL A 1 93 ? -18.547 11.104 3.585 1.00 83.69 93 VAL A CA 1
ATOM 721 C C . VAL A 1 93 ? -19.617 11.977 4.248 1.00 83.69 93 VAL A C 1
ATOM 723 O O . VAL A 1 93 ? -19.279 12.888 5.005 1.00 83.69 93 VAL A O 1
ATOM 726 N N . PRO A 1 94 ? -20.920 11.737 4.002 1.00 80.56 94 PRO A N 1
ATOM 727 C CA . PRO A 1 94 ? -21.981 12.488 4.667 1.00 80.56 94 PRO A CA 1
ATOM 728 C C . PRO A 1 94 ? -21.889 12.361 6.191 1.00 80.56 94 PRO A C 1
ATOM 730 O O . PRO A 1 94 ? -21.721 11.260 6.710 1.00 80.56 94 PRO A O 1
ATOM 733 N N . LYS A 1 95 ? -22.094 13.462 6.926 1.00 81.00 95 LYS A N 1
ATOM 734 C CA . LYS A 1 95 ? -22.106 13.446 8.406 1.00 81.00 95 LYS A CA 1
ATOM 735 C C . LYS A 1 95 ? -23.159 12.502 8.992 1.00 81.00 95 LYS A C 1
ATOM 737 O O . LYS A 1 95 ? -23.000 12.014 10.102 1.00 81.00 95 LYS A O 1
ATOM 742 N N . THR A 1 96 ? -24.229 12.257 8.241 1.00 82.94 96 THR A N 1
ATOM 743 C CA . THR A 1 96 ? -25.316 11.338 8.590 1.00 82.94 96 THR A CA 1
ATOM 744 C C . THR A 1 96 ? -25.015 9.881 8.237 1.00 82.94 96 THR A C 1
ATOM 746 O O . THR A 1 96 ? -25.846 9.015 8.500 1.00 82.94 96 THR A O 1
ATOM 749 N N . ASN A 1 97 ? -23.866 9.581 7.621 1.00 81.25 97 ASN A N 1
ATOM 750 C CA . ASN A 1 97 ? -23.516 8.219 7.255 1.00 81.25 97 ASN A CA 1
ATOM 751 C C . ASN A 1 97 ? -23.238 7.380 8.508 1.00 81.25 97 ASN A C 1
ATOM 753 O O . ASN A 1 97 ? -22.289 7.630 9.247 1.00 81.25 97 ASN A O 1
ATOM 757 N N . THR A 1 98 ? -24.051 6.348 8.697 1.00 85.31 98 THR A N 1
ATOM 758 C CA . THR A 1 98 ? -23.892 5.346 9.757 1.00 85.31 98 THR A CA 1
ATOM 759 C C . THR A 1 98 ? -23.267 4.050 9.247 1.00 85.31 98 THR A C 1
ATOM 761 O O . THR A 1 98 ? -22.967 3.159 10.037 1.00 85.31 98 THR A O 1
ATOM 764 N N . ARG A 1 99 ? -23.055 3.916 7.929 1.00 91.62 99 ARG A N 1
ATOM 765 C CA . ARG A 1 99 ? -22.434 2.718 7.357 1.00 91.62 99 ARG A CA 1
ATOM 766 C C . ARG A 1 99 ? -20.939 2.700 7.665 1.00 91.62 99 ARG A C 1
ATOM 768 O O . ARG A 1 99 ? -20.296 3.742 7.503 1.00 91.62 99 ARG A O 1
ATOM 775 N N . PRO A 1 100 ? -20.369 1.535 8.017 1.00 94.44 100 PRO A N 1
ATOM 776 C CA . PRO A 1 100 ? -18.926 1.379 8.083 1.00 94.44 100 PRO A CA 1
ATOM 777 C C . PRO A 1 100 ? -18.256 1.788 6.769 1.00 94.44 100 PRO A C 1
ATOM 779 O O . PRO A 1 100 ? -18.825 1.625 5.685 1.00 94.44 100 PRO A O 1
ATOM 782 N N . ILE A 1 101 ? -17.047 2.326 6.877 1.00 96.38 101 ILE A N 1
ATOM 783 C CA . ILE A 1 101 ? -16.300 2.889 5.753 1.00 96.38 101 ILE A CA 1
ATOM 784 C C . ILE A 1 101 ? -15.148 1.960 5.402 1.00 96.38 101 ILE A C 1
ATOM 786 O O . ILE A 1 101 ? -14.375 1.577 6.273 1.00 96.38 101 ILE A O 1
ATOM 790 N N . CYS A 1 102 ? -15.013 1.633 4.122 1.00 97.69 102 CYS A N 1
ATOM 791 C CA . CYS A 1 102 ? -13.858 0.973 3.543 1.00 97.69 102 CYS A CA 1
ATOM 792 C C . CYS A 1 102 ? -12.982 2.010 2.829 1.00 97.69 102 CYS A C 1
ATOM 794 O O . CYS A 1 102 ? -13.364 2.551 1.789 1.00 97.69 102 CYS A O 1
ATOM 796 N N . LEU A 1 103 ? -11.816 2.293 3.398 1.00 98.06 103 LEU A N 1
ATOM 797 C CA . LEU A 1 103 ? -10.773 3.127 2.822 1.00 98.06 103 LEU A CA 1
ATOM 798 C C . LEU A 1 103 ? -9.812 2.257 2.009 1.00 98.06 103 LEU A C 1
ATOM 800 O O . LEU A 1 103 ? -9.247 1.295 2.526 1.00 98.06 103 LEU A O 1
ATOM 804 N N . LEU A 1 104 ? -9.616 2.608 0.744 1.00 98.69 104 LEU A N 1
ATOM 805 C CA . LEU A 1 104 ? -8.781 1.873 -0.197 1.00 98.69 104 LEU A CA 1
ATOM 806 C C . LEU A 1 104 ? -7.706 2.783 -0.784 1.00 98.69 104 LEU A C 1
ATOM 808 O O . LEU A 1 104 ? -8.007 3.862 -1.299 1.00 98.69 104 LEU A O 1
ATOM 812 N N . SER A 1 105 ? -6.465 2.314 -0.784 1.00 98.62 105 SER A N 1
ATOM 813 C CA . SER A 1 105 ? -5.359 2.944 -1.503 1.00 98.62 105 SER A CA 1
ATOM 814 C C . SER A 1 105 ? -4.361 1.898 -1.991 1.00 98.62 105 SER A C 1
ATOM 816 O O . SER A 1 105 ? -4.331 0.765 -1.512 1.00 98.62 105 SER A O 1
ATOM 818 N N . GLY A 1 106 ? -3.545 2.253 -2.975 1.00 98.31 106 GLY A N 1
ATOM 819 C CA . GLY A 1 106 ? -2.513 1.367 -3.500 1.00 98.31 106 GLY A CA 1
ATOM 820 C C . GLY A 1 106 ? -1.471 2.110 -4.318 1.00 98.31 106 GLY A C 1
ATOM 821 O O . GLY A 1 106 ? -1.579 3.318 -4.542 1.00 98.31 106 GLY A O 1
ATOM 822 N N . GLY A 1 107 ? -0.441 1.381 -4.719 1.00 97.56 107 GLY A N 1
ATOM 823 C CA . GLY A 1 107 ? 0.769 1.923 -5.327 1.00 97.56 107 GLY A CA 1
ATOM 824 C C . GLY A 1 107 ? 1.992 1.186 -4.798 1.00 97.56 107 GLY A C 1
ATOM 825 O O . GLY A 1 107 ? 1.851 0.078 -4.289 1.00 97.56 107 GLY A O 1
ATOM 826 N N . GLU A 1 108 ? 3.160 1.805 -4.883 1.00 96.00 108 GLU A N 1
ATOM 827 C CA . GLU A 1 108 ? 4.440 1.208 -4.505 1.00 96.00 108 GLU A CA 1
ATOM 828 C C . GLU A 1 108 ? 5.287 2.262 -3.787 1.00 96.00 108 GLU A C 1
ATOM 830 O O . GLU A 1 108 ? 5.850 3.170 -4.405 1.00 96.00 108 GLU A O 1
ATOM 835 N N . THR A 1 109 ? 5.361 2.174 -2.460 1.00 95.44 109 THR A N 1
ATOM 836 C CA . THR A 1 109 ? 6.206 3.084 -1.682 1.00 95.44 109 THR A CA 1
ATOM 837 C C . THR A 1 109 ? 7.619 2.542 -1.531 1.00 95.44 109 THR A C 1
ATOM 839 O O . THR A 1 109 ? 7.931 1.386 -1.802 1.00 95.44 109 THR A O 1
ATOM 842 N N . THR A 1 110 ? 8.511 3.406 -1.078 1.00 92.06 110 THR A N 1
ATOM 843 C CA . THR A 1 110 ? 9.905 3.079 -0.816 1.00 92.06 110 THR A CA 1
ATOM 844 C C . THR A 1 110 ? 10.261 3.463 0.606 1.00 92.06 110 THR A C 1
ATOM 846 O O . THR A 1 110 ? 9.561 4.231 1.274 1.00 92.06 110 THR A O 1
ATOM 849 N N . MET A 1 111 ? 11.347 2.879 1.088 1.00 87.81 111 MET A N 1
ATOM 850 C CA . MET A 1 111 ? 11.895 3.163 2.400 1.00 87.81 111 MET A CA 1
ATOM 851 C C . MET A 1 111 ? 13.358 3.525 2.260 1.00 87.81 111 MET A C 1
ATOM 853 O O . MET A 1 111 ? 14.104 2.888 1.511 1.00 87.81 111 MET A O 1
ATOM 857 N N . ARG A 1 112 ? 13.790 4.512 3.038 1.00 85.25 112 ARG A N 1
ATOM 858 C CA . ARG A 1 112 ? 15.210 4.781 3.195 1.00 85.25 112 ARG A CA 1
ATOM 859 C C . ARG A 1 112 ? 15.783 3.845 4.251 1.00 85.25 112 ARG A C 1
ATOM 861 O O . ARG A 1 112 ? 15.496 3.986 5.435 1.00 85.25 112 ARG A O 1
ATOM 868 N N . LEU A 1 113 ? 16.602 2.896 3.815 1.00 84.38 113 LEU A N 1
ATOM 869 C CA . LEU A 1 113 ? 17.273 1.971 4.722 1.00 84.38 113 LEU A CA 1
ATOM 870 C C . LEU A 1 113 ? 18.439 2.669 5.433 1.00 84.38 113 LEU A C 1
ATOM 872 O O . LEU A 1 113 ? 19.201 3.418 4.816 1.00 84.38 113 LEU A O 1
ATOM 876 N N . VAL A 1 114 ? 18.580 2.410 6.733 1.00 81.31 114 VAL A N 1
ATOM 877 C CA . VAL A 1 114 ? 19.785 2.762 7.499 1.00 81.31 114 VAL A CA 1
ATOM 878 C C . VAL A 1 114 ? 20.889 1.723 7.244 1.00 81.31 114 VAL A C 1
ATOM 880 O O . VAL A 1 114 ? 20.593 0.647 6.717 1.00 81.31 114 VAL A O 1
ATOM 883 N N . PRO A 1 115 ? 22.160 1.996 7.596 1.00 82.62 115 PRO A N 1
ATOM 884 C CA . PRO A 1 115 ? 23.204 0.975 7.549 1.00 82.62 115 PRO A CA 1
ATOM 885 C C . PRO A 1 115 ? 22.822 -0.258 8.381 1.00 82.62 115 PRO A C 1
ATOM 887 O O . PRO A 1 115 ? 22.401 -0.113 9.525 1.00 82.62 115 PRO A O 1
ATOM 890 N N . HIS A 1 116 ? 22.998 -1.456 7.813 1.00 81.69 116 HIS A N 1
ATOM 891 C CA . HIS A 1 116 ? 22.654 -2.744 8.440 1.00 81.69 116 HIS A CA 1
ATOM 892 C C . HIS A 1 116 ? 21.193 -2.830 8.929 1.00 81.69 116 HIS A C 1
ATOM 894 O O . HIS A 1 116 ? 20.954 -3.015 10.124 1.00 81.69 116 HIS A O 1
ATOM 900 N N . PRO A 1 117 ? 20.204 -2.695 8.027 1.00 83.38 117 PRO A N 1
ATOM 901 C CA . PRO A 1 117 ? 18.804 -2.769 8.419 1.00 83.38 117 PRO A CA 1
ATOM 902 C C . PRO A 1 117 ? 18.454 -4.185 8.901 1.00 83.38 117 PRO A C 1
ATOM 904 O O . PRO A 1 117 ? 18.965 -5.176 8.373 1.00 83.38 117 PRO A O 1
ATOM 907 N N . GLY A 1 118 ? 17.563 -4.279 9.888 1.00 83.75 118 GLY A N 1
ATOM 908 C CA . GLY A 1 118 ? 16.910 -5.542 10.224 1.00 83.75 118 GLY A CA 1
ATOM 909 C C . GLY A 1 118 ? 15.882 -5.959 9.160 1.00 83.75 118 GLY A C 1
ATOM 910 O O . GLY A 1 118 ? 15.640 -5.219 8.199 1.00 83.75 118 GLY A O 1
ATOM 911 N N . PRO A 1 119 ? 15.272 -7.149 9.307 1.00 88.06 119 PRO A N 1
ATOM 912 C CA . PRO A 1 119 ? 14.222 -7.602 8.403 1.00 88.06 119 PRO A CA 1
ATOM 913 C C . PRO A 1 119 ? 12.974 -6.716 8.521 1.00 88.06 119 PRO A C 1
ATOM 915 O O . PRO A 1 119 ? 12.595 -6.272 9.608 1.00 88.06 119 PRO A O 1
ATOM 918 N N . GLY A 1 120 ? 12.313 -6.484 7.391 1.00 89.12 120 GLY A N 1
ATOM 919 C CA . GLY A 1 120 ? 11.119 -5.650 7.294 1.00 89.12 120 GLY A CA 1
ATOM 920 C C . GLY A 1 120 ? 10.846 -5.232 5.858 1.00 89.12 120 GLY A C 1
ATOM 921 O O . GLY A 1 120 ? 11.672 -5.443 4.974 1.00 89.12 120 GLY A O 1
ATOM 922 N N . GLY A 1 121 ? 9.698 -4.608 5.635 1.00 91.81 121 GLY A N 1
ATOM 923 C CA . GLY A 1 121 ? 9.312 -4.094 4.330 1.00 91.81 121 GLY A CA 1
ATOM 924 C C . GLY A 1 121 ? 8.404 -2.877 4.445 1.00 91.81 121 GLY A C 1
ATOM 925 O O . GLY A 1 121 ? 8.069 -2.427 5.544 1.00 91.81 121 GLY A O 1
ATOM 926 N N . ARG A 1 122 ? 8.041 -2.310 3.297 1.00 93.31 122 ARG A N 1
ATOM 927 C CA . ARG A 1 122 ? 7.263 -1.068 3.208 1.00 93.31 122 ARG A CA 1
ATOM 928 C C . ARG A 1 122 ? 5.845 -1.236 3.751 1.00 93.31 122 ARG A C 1
ATOM 930 O O . ARG A 1 122 ? 5.342 -0.332 4.408 1.00 93.31 122 ARG A O 1
ATOM 937 N N . ASN A 1 123 ? 5.211 -2.390 3.554 1.00 96.75 123 ASN A N 1
ATOM 938 C CA . ASN A 1 123 ? 3.864 -2.633 4.073 1.00 96.75 123 ASN A CA 1
ATOM 939 C C . ASN A 1 123 ? 3.873 -2.835 5.592 1.00 96.75 123 ASN A C 1
ATOM 941 O O . ASN A 1 123 ? 3.025 -2.293 6.300 1.00 96.75 123 ASN A O 1
ATOM 945 N N . GLN A 1 124 ? 4.871 -3.555 6.102 1.00 95.38 124 GLN A N 1
ATOM 946 C CA . GLN A 1 124 ? 5.132 -3.697 7.532 1.00 95.38 124 GLN A CA 1
ATOM 947 C C . GLN A 1 124 ? 5.439 -2.346 8.186 1.00 95.38 124 GLN A C 1
ATOM 949 O O . GLN A 1 124 ? 4.857 -2.011 9.213 1.00 95.38 124 GLN A O 1
ATOM 954 N N . ALA A 1 125 ? 6.312 -1.535 7.588 1.00 93.31 125 ALA A N 1
ATOM 955 C CA . ALA A 1 125 ? 6.640 -0.214 8.112 1.00 93.31 125 ALA A CA 1
ATOM 956 C C . ALA A 1 125 ? 5.430 0.726 8.109 1.00 93.31 125 ALA A C 1
ATOM 958 O O . ALA A 1 125 ? 5.189 1.398 9.107 1.00 93.31 125 ALA A O 1
ATOM 959 N N . PHE A 1 126 ? 4.628 0.715 7.041 1.00 95.69 126 PHE A N 1
ATOM 960 C CA . PHE A 1 126 ? 3.375 1.465 6.980 1.00 95.69 126 PHE A CA 1
ATOM 961 C C . PHE A 1 126 ? 2.430 1.080 8.129 1.00 95.69 126 PHE A C 1
ATOM 963 O O . PHE A 1 126 ? 1.937 1.950 8.843 1.00 95.69 126 PHE A O 1
ATOM 970 N N . ALA A 1 127 ? 2.203 -0.220 8.340 1.00 96.31 127 ALA A N 1
ATOM 971 C CA . ALA A 1 127 ? 1.340 -0.711 9.412 1.00 96.31 127 ALA A CA 1
ATOM 972 C C . ALA A 1 127 ? 1.875 -0.346 10.806 1.00 96.31 127 ALA A C 1
ATOM 974 O O . ALA A 1 127 ? 1.116 0.103 11.665 1.00 96.31 127 ALA A O 1
ATOM 975 N N . LEU A 1 128 ? 3.184 -0.494 11.025 1.00 93.69 128 LEU A N 1
ATOM 976 C CA . LEU A 1 128 ? 3.821 -0.135 12.288 1.00 93.69 128 LEU A CA 1
ATOM 977 C C . LEU A 1 128 ? 3.700 1.366 12.579 1.00 93.69 128 LEU A C 1
ATOM 979 O O . LEU A 1 128 ? 3.378 1.739 13.704 1.00 93.69 128 LEU A O 1
ATOM 983 N N . GLU A 1 129 ? 3.907 2.221 11.578 1.00 92.50 129 GLU A N 1
ATOM 984 C CA . GLU A 1 129 ? 3.772 3.672 11.731 1.00 92.50 129 GLU A CA 1
ATOM 985 C C . GLU A 1 129 ? 2.338 4.063 12.118 1.00 92.50 129 GLU A C 1
ATOM 987 O O . GLU A 1 129 ? 2.140 4.890 13.009 1.00 92.50 129 GLU A O 1
ATOM 992 N N . LEU A 1 130 ? 1.326 3.404 11.536 1.00 95.44 130 LEU A N 1
ATOM 993 C CA . LEU A 1 130 ? -0.063 3.588 11.960 1.00 95.44 130 LEU A CA 1
ATOM 994 C C . LEU A 1 130 ? -0.284 3.142 13.410 1.00 95.44 130 LEU A C 1
ATOM 996 O O . LEU A 1 130 ? -0.849 3.894 14.199 1.00 95.44 130 LEU A O 1
ATOM 1000 N N . LEU A 1 131 ? 0.178 1.945 13.784 1.00 94.50 131 LEU A N 1
ATOM 1001 C CA . LEU A 1 131 ? 0.025 1.421 15.146 1.00 94.50 131 LEU A CA 1
ATOM 1002 C C . LEU A 1 131 ? 0.664 2.333 16.198 1.00 94.50 131 LEU A C 1
ATOM 1004 O O . LEU A 1 131 ? 0.149 2.433 17.306 1.00 94.50 131 LEU A O 1
ATOM 1008 N N . LEU A 1 132 ? 1.774 2.992 15.868 1.00 91.56 132 LEU A N 1
ATOM 1009 C CA . LEU A 1 132 ? 2.465 3.920 16.762 1.00 91.56 132 LEU A CA 1
ATOM 1010 C C . LEU A 1 132 ? 1.832 5.312 16.800 1.00 91.56 132 LEU A C 1
ATOM 1012 O O . LEU A 1 132 ? 1.964 6.000 17.812 1.00 91.56 132 LEU A O 1
ATOM 1016 N N . GLY A 1 133 ? 1.215 5.737 15.697 1.00 92.88 133 GLY A N 1
ATOM 1017 C CA . GLY A 1 133 ? 0.602 7.053 15.564 1.00 92.88 133 GLY A CA 1
ATOM 1018 C C . GLY A 1 133 ? -0.841 7.129 16.062 1.00 92.88 133 GLY A C 1
ATOM 1019 O O . GLY A 1 133 ? -1.291 8.221 16.410 1.00 92.88 133 GLY A O 1
ATOM 1020 N N . LEU A 1 134 ? -1.558 6.003 16.100 1.00 94.00 134 LEU A N 1
ATOM 1021 C CA . LEU A 1 134 ? -2.934 5.914 16.590 1.00 94.00 134 LEU A CA 1
ATOM 1022 C C . LEU A 1 134 ? -2.993 5.893 18.122 1.00 94.00 134 LEU A C 1
ATOM 1024 O O . LEU A 1 134 ? -2.209 5.214 18.784 1.00 94.00 134 LEU A O 1
ATOM 1028 N N . GLY A 1 135 ? -3.981 6.580 18.690 1.00 93.38 135 GLY A N 1
ATOM 1029 C CA . GLY A 1 135 ? -4.407 6.404 20.077 1.00 93.38 135 GLY A CA 1
ATOM 1030 C C . GLY A 1 135 ? -5.334 5.197 20.268 1.00 93.38 135 GLY A C 1
ATOM 1031 O O . GLY A 1 135 ? -5.921 4.684 19.314 1.00 93.38 135 GLY A O 1
ATOM 1032 N N . ARG A 1 136 ? -5.532 4.781 21.529 1.00 91.69 136 ARG A N 1
ATOM 1033 C CA . ARG A 1 136 ? -6.414 3.652 21.893 1.00 91.69 136 ARG A CA 1
ATOM 1034 C C . ARG A 1 136 ? -7.828 3.811 21.332 1.00 91.69 136 ARG A C 1
ATOM 1036 O O . ARG A 1 136 ? -8.376 2.887 20.743 1.00 91.69 136 ARG A O 1
ATOM 1043 N N . ASP A 1 137 ? -8.400 5.000 21.483 1.00 90.19 137 ASP A N 1
ATOM 1044 C CA . ASP A 1 137 ? -9.752 5.273 20.994 1.00 90.19 137 ASP A CA 1
ATOM 1045 C C . ASP A 1 137 ? -9.801 5.317 19.463 1.00 90.19 137 ASP A C 1
ATOM 1047 O O . ASP A 1 137 ? -10.823 4.991 18.872 1.00 90.19 137 ASP A O 1
ATOM 1051 N N . GLU A 1 138 ? -8.691 5.668 18.806 1.00 91.88 138 GLU A N 1
ATOM 1052 C CA . GLU A 1 138 ? -8.603 5.759 17.346 1.00 91.88 138 GLU A CA 1
ATOM 1053 C C . GLU A 1 138 ? -8.508 4.387 16.672 1.00 91.88 138 GLU A C 1
ATOM 1055 O O . GLU A 1 138 ? -9.019 4.220 15.562 1.00 91.88 138 GLU A O 1
ATOM 1060 N N . VAL A 1 139 ? -7.880 3.412 17.337 1.00 93.25 139 VAL A N 1
ATOM 1061 C CA . VAL A 1 139 ? -7.772 2.036 16.836 1.00 93.25 139 VAL A CA 1
ATOM 1062 C C . VAL A 1 139 ? -9.000 1.185 17.174 1.00 93.25 139 VAL A C 1
ATOM 1064 O O . VAL A 1 139 ? -9.303 0.225 16.464 1.00 93.25 139 VAL A O 1
ATOM 1067 N N . ASN A 1 140 ? -9.758 1.546 18.217 1.00 88.75 140 ASN A N 1
ATOM 1068 C CA . ASN A 1 140 ? -11.070 0.950 18.459 1.00 88.75 140 ASN A CA 1
ATOM 1069 C C . ASN A 1 140 ? -11.927 1.133 17.203 1.00 88.75 140 ASN A C 1
ATOM 1071 O O . ASN A 1 140 ? -11.997 2.237 16.669 1.00 88.75 140 ASN A O 1
ATOM 1075 N N . ASN A 1 141 ? -12.582 0.074 16.726 1.00 90.94 141 ASN A N 1
ATOM 1076 C CA . ASN A 1 141 ? -13.391 0.092 15.498 1.00 90.94 141 ASN A CA 1
ATOM 1077 C C . ASN A 1 141 ? -12.607 0.267 14.179 1.00 90.94 141 ASN A C 1
ATOM 1079 O O . ASN A 1 141 ? -13.225 0.506 13.140 1.00 90.94 141 ASN A O 1
ATOM 1083 N N . LEU A 1 142 ? -11.280 0.102 14.188 1.00 95.94 142 LEU A N 1
ATOM 1084 C CA . LEU A 1 142 ? -10.438 0.078 12.991 1.00 95.94 142 LEU A CA 1
ATOM 1085 C C . LEU A 1 142 ? -9.842 -1.319 12.771 1.00 95.94 142 LEU A C 1
ATOM 1087 O O . LEU A 1 142 ? -9.278 -1.920 13.682 1.00 95.94 142 LEU A O 1
ATOM 1091 N N . CYS A 1 143 ? -9.914 -1.802 11.533 1.00 97.50 143 CYS A N 1
ATOM 1092 C CA . CYS A 1 143 ? -9.106 -2.919 11.052 1.00 97.50 143 CYS A CA 1
ATOM 1093 C C . CYS A 1 143 ? -8.531 -2.546 9.688 1.00 97.50 143 CYS A C 1
ATOM 1095 O O . CYS A 1 143 ? -9.286 -2.267 8.757 1.00 97.50 143 CYS A O 1
ATOM 1097 N N . LEU A 1 144 ? -7.208 -2.510 9.561 1.00 98.56 144 LEU A N 1
ATOM 1098 C CA . LEU A 1 144 ? -6.531 -2.181 8.313 1.00 98.56 144 LEU A CA 1
ATOM 1099 C C . LEU A 1 144 ? -5.477 -3.227 7.961 1.00 98.56 144 LEU A C 1
ATOM 1101 O O . LEU A 1 144 ? -4.791 -3.746 8.832 1.00 98.56 144 LEU A O 1
ATOM 1105 N N . LEU A 1 145 ? -5.332 -3.504 6.670 1.00 98.56 145 LEU A N 1
ATOM 1106 C CA . LEU A 1 145 ? -4.260 -4.312 6.101 1.00 98.56 145 LEU A CA 1
ATOM 1107 C C . LEU A 1 145 ? -3.461 -3.474 5.104 1.00 98.56 145 LEU A C 1
ATOM 1109 O O . LEU A 1 145 ? -4.054 -2.875 4.208 1.00 98.56 145 LEU A O 1
ATOM 1113 N N . SER A 1 146 ? -2.134 -3.478 5.223 1.00 98.44 146 SER A N 1
ATOM 1114 C CA . SER A 1 146 ? -1.217 -3.099 4.138 1.00 98.44 146 SER A CA 1
ATOM 1115 C C . SER A 1 146 ? -0.514 -4.358 3.663 1.00 98.44 146 SER A C 1
ATOM 1117 O O . SER A 1 146 ? 0.057 -5.065 4.496 1.00 98.44 146 SER A O 1
ATOM 1119 N N . ALA A 1 147 ? -0.560 -4.655 2.364 1.00 98.31 147 ALA A N 1
ATOM 1120 C CA . ALA A 1 147 ? 0.040 -5.870 1.823 1.00 98.31 147 ALA A CA 1
ATOM 1121 C C . ALA A 1 147 ? 0.526 -5.734 0.372 1.00 98.31 147 ALA A C 1
ATOM 1123 O O . ALA A 1 147 ? -0.164 -5.157 -0.474 1.00 98.31 147 ALA A O 1
ATOM 1124 N N . GLY A 1 148 ? 1.672 -6.350 0.082 1.00 98.12 148 GLY A N 1
ATOM 1125 C CA . GLY A 1 148 ? 2.160 -6.643 -1.258 1.00 98.12 148 GLY A CA 1
ATOM 1126 C C . GLY A 1 148 ? 1.309 -7.731 -1.905 1.00 98.12 148 GLY A C 1
ATOM 1127 O O . GLY A 1 148 ? 0.988 -8.754 -1.295 1.00 98.12 148 GLY A O 1
ATOM 1128 N N . THR A 1 149 ? 0.887 -7.500 -3.147 1.00 98.00 149 THR A N 1
ATOM 1129 C CA . THR A 1 149 ? 0.012 -8.450 -3.855 1.00 98.00 149 THR A CA 1
ATOM 1130 C C . THR A 1 149 ? 0.725 -9.710 -4.327 1.00 98.00 149 THR A C 1
ATOM 1132 O O . THR A 1 149 ? 0.036 -10.662 -4.679 1.00 98.00 149 THR A O 1
ATOM 1135 N N . ASP A 1 150 ? 2.057 -9.738 -4.299 1.00 96.88 150 ASP A N 1
ATOM 1136 C CA . ASP A 1 150 ? 2.918 -10.904 -4.544 1.00 96.88 150 ASP A CA 1
ATOM 1137 C C . ASP A 1 150 ? 3.029 -11.862 -3.359 1.00 96.88 150 ASP A C 1
ATOM 1139 O O . ASP A 1 150 ? 3.394 -13.025 -3.546 1.00 96.88 150 ASP A O 1
ATOM 1143 N N . GLY A 1 151 ? 2.603 -11.426 -2.173 1.00 96.81 151 GLY A N 1
ATOM 1144 C CA . GLY A 1 151 ? 2.683 -12.221 -0.953 1.00 96.81 151 GLY A CA 1
ATOM 1145 C C . GLY A 1 151 ? 3.954 -11.968 -0.143 1.00 96.81 151 GLY A C 1
ATOM 1146 O O . GLY A 1 151 ? 4.156 -12.637 0.872 1.00 96.81 151 GLY A O 1
ATOM 1147 N N . GLU A 1 152 ? 4.779 -11.003 -0.556 1.00 94.94 152 GLU A N 1
ATOM 1148 C CA . GLU A 1 152 ? 6.076 -10.693 0.042 1.00 94.94 152 GLU A CA 1
ATOM 1149 C C . GLU A 1 152 ? 6.190 -9.196 0.380 1.00 94.94 152 GLU A C 1
ATOM 1151 O O . GLU A 1 152 ? 5.514 -8.340 -0.187 1.00 94.94 152 GLU A O 1
ATOM 1156 N N . ASP A 1 153 ? 7.035 -8.867 1.354 1.00 94.62 153 ASP A N 1
ATOM 1157 C CA . ASP A 1 153 ? 7.307 -7.494 1.774 1.00 94.62 153 ASP A CA 1
ATOM 1158 C C . ASP A 1 153 ? 8.720 -7.405 2.351 1.00 94.62 153 ASP A C 1
ATOM 1160 O O . ASP A 1 153 ? 8.999 -7.843 3.472 1.00 94.62 153 ASP A O 1
ATOM 1164 N N . GLY A 1 154 ? 9.630 -6.852 1.547 1.00 90.50 154 GLY A N 1
ATOM 1165 C CA . GLY A 1 154 ? 11.063 -6.857 1.836 1.00 90.50 154 GLY A CA 1
ATOM 1166 C C . GLY A 1 154 ? 11.643 -8.278 1.941 1.00 90.50 154 GLY A C 1
ATOM 1167 O O . GLY A 1 154 ? 11.052 -9.227 1.432 1.00 90.50 154 GLY A O 1
ATOM 1168 N N . PRO A 1 155 ? 12.805 -8.465 2.592 1.00 90.62 155 PRO A N 1
ATOM 1169 C CA . PRO A 1 155 ? 13.410 -9.782 2.789 1.00 90.62 155 PRO A CA 1
ATOM 1170 C C . PRO A 1 155 ? 12.721 -10.549 3.935 1.00 90.62 155 PRO A C 1
ATOM 1172 O O . PRO A 1 155 ? 13.352 -10.878 4.940 1.00 90.62 155 PRO A O 1
ATOM 1175 N N . THR A 1 156 ? 11.410 -10.784 3.824 1.00 90.75 156 THR A N 1
ATOM 1176 C CA . THR A 1 156 ? 10.592 -11.449 4.852 1.00 90.75 156 THR A CA 1
ATOM 1177 C C . THR A 1 156 ? 9.611 -12.452 4.240 1.00 90.75 156 THR A C 1
ATOM 1179 O O . THR A 1 156 ? 9.323 -12.400 3.052 1.00 90.75 156 THR A O 1
ATOM 1182 N N . ASN A 1 157 ? 9.051 -13.344 5.067 1.00 90.31 157 ASN A N 1
ATOM 1183 C CA . ASN A 1 157 ? 8.024 -14.313 4.650 1.00 90.31 157 ASN A CA 1
ATOM 1184 C C . ASN A 1 157 ? 6.586 -13.776 4.819 1.00 90.31 157 ASN A C 1
ATOM 1186 O O . ASN A 1 157 ? 5.640 -14.556 4.931 1.00 90.31 157 ASN A O 1
ATOM 1190 N N . SER A 1 158 ? 6.415 -12.458 4.928 1.00 94.19 158 SER A N 1
ATOM 1191 C CA . SER A 1 158 ? 5.114 -11.801 5.083 1.00 94.19 158 SER A CA 1
ATOM 1192 C C . SER A 1 158 ? 4.861 -10.850 3.928 1.00 94.19 158 SER A C 1
ATOM 1194 O O . SER A 1 158 ? 5.790 -10.190 3.489 1.00 94.19 158 SER A O 1
ATOM 1196 N N . ALA A 1 159 ? 3.605 -10.717 3.513 1.00 97.00 159 ALA A N 1
ATOM 1197 C CA . ALA A 1 159 ? 3.158 -9.741 2.525 1.00 97.00 159 ALA A CA 1
ATOM 1198 C C . ALA A 1 159 ? 3.007 -8.333 3.116 1.00 97.00 159 ALA A C 1
ATOM 1200 O O . ALA A 1 159 ? 2.849 -7.358 2.391 1.00 97.00 159 ALA A O 1
ATOM 1201 N N . GLY A 1 160 ? 2.981 -8.211 4.441 1.00 97.00 160 GLY A N 1
ATOM 1202 C CA . GLY A 1 160 ? 2.710 -6.961 5.131 1.00 97.00 160 GLY A CA 1
ATOM 1203 C C . GLY A 1 160 ? 2.170 -7.218 6.528 1.00 97.00 160 GLY A C 1
ATOM 1204 O O . GLY A 1 160 ? 2.556 -8.199 7.172 1.00 97.00 160 GLY A O 1
ATOM 1205 N N . ALA A 1 161 ? 1.274 -6.357 7.007 1.00 97.62 161 ALA A N 1
ATOM 1206 C CA . ALA A 1 161 ? 0.745 -6.472 8.361 1.00 97.62 161 ALA A CA 1
ATOM 1207 C C . ALA A 1 161 ? -0.628 -5.823 8.568 1.00 97.62 161 ALA A C 1
ATOM 1209 O O . ALA A 1 161 ? -1.041 -4.909 7.845 1.00 97.62 161 ALA A O 1
ATOM 1210 N N . TRP A 1 162 ? -1.304 -6.323 9.599 1.00 97.88 162 TRP A N 1
ATOM 1211 C CA . TRP A 1 162 ? -2.557 -5.823 10.138 1.00 97.88 162 TRP A CA 1
ATOM 1212 C C . TRP A 1 162 ? -2.336 -4.648 11.096 1.00 97.88 162 TRP A C 1
ATOM 1214 O O . TRP A 1 162 ? -1.321 -4.549 11.785 1.00 97.88 162 TRP A O 1
ATOM 1224 N N . VAL A 1 163 ? -3.338 -3.780 11.164 1.00 97.69 163 VAL A N 1
ATOM 1225 C CA . VAL A 1 163 ? -3.473 -2.682 12.118 1.00 97.69 163 VAL A CA 1
ATOM 1226 C C . VAL A 1 163 ? -4.869 -2.785 12.717 1.00 97.69 163 VAL A C 1
ATOM 1228 O O . VAL A 1 163 ? -5.859 -2.470 12.058 1.00 97.69 163 VAL A O 1
ATOM 1231 N N . ASP A 1 164 ? -4.950 -3.254 13.955 1.00 96.81 164 ASP A N 1
ATOM 1232 C CA . ASP A 1 164 ? -6.189 -3.364 14.718 1.00 96.81 164 ASP A CA 1
ATOM 1233 C C . ASP A 1 164 ? -5.931 -3.140 16.216 1.00 96.81 164 ASP A C 1
ATOM 1235 O O . ASP A 1 164 ? -4.793 -2.928 16.651 1.00 96.81 164 ASP A O 1
ATOM 1239 N N . GLY A 1 165 ? -7.003 -3.163 17.012 1.00 95.38 165 GLY A N 1
ATOM 1240 C CA . GLY A 1 165 ? -6.916 -2.925 18.452 1.00 95.38 165 GLY A CA 1
ATOM 1241 C C . GLY A 1 165 ? -6.048 -3.945 19.196 1.00 95.38 165 GLY A C 1
ATOM 1242 O O . GLY A 1 165 ? -5.378 -3.575 20.158 1.00 95.38 165 GLY A O 1
ATOM 1243 N N . LEU A 1 166 ? -5.995 -5.199 18.731 1.00 94.38 166 LEU A N 1
ATOM 1244 C CA . LEU A 1 166 ? -5.200 -6.253 19.363 1.00 94.38 166 LEU A CA 1
ATOM 1245 C C . LEU A 1 166 ? -3.704 -6.040 19.110 1.00 94.38 166 LEU A C 1
ATOM 1247 O O . LEU A 1 166 ? -2.897 -6.120 20.038 1.00 94.38 166 LEU A O 1
ATOM 1251 N N . ALA A 1 167 ? -3.335 -5.752 17.862 1.00 95.12 167 ALA A N 1
ATOM 1252 C CA . ALA A 1 167 ? -1.969 -5.421 17.477 1.00 95.12 167 ALA A CA 1
ATOM 1253 C C . ALA A 1 167 ? -1.473 -4.172 18.219 1.00 95.12 167 ALA A C 1
ATOM 1255 O O . ALA A 1 167 ? -0.341 -4.143 18.712 1.00 95.12 167 ALA A O 1
ATOM 1256 N N . TRP A 1 168 ? -2.339 -3.161 18.338 1.00 95.31 168 TRP A N 1
ATOM 1257 C CA . TRP A 1 168 ? -2.045 -1.923 19.054 1.00 95.31 168 TRP A CA 1
ATOM 1258 C C . TRP A 1 168 ? -1.803 -2.167 20.541 1.00 95.31 168 TRP A C 1
ATOM 1260 O O . TRP A 1 168 ? -0.783 -1.716 21.063 1.00 95.31 168 TRP A O 1
ATOM 1270 N N . GLU A 1 169 ? -2.690 -2.917 21.207 1.00 94.62 169 GLU A N 1
ATOM 1271 C CA . GLU A 1 169 ? -2.594 -3.210 22.640 1.00 94.62 169 GLU A CA 1
ATOM 1272 C C . GLU A 1 169 ? -1.280 -3.916 22.967 1.00 94.62 169 GLU A C 1
ATOM 1274 O O . GLU A 1 169 ? -0.520 -3.444 23.814 1.00 94.62 169 GLU A O 1
ATOM 1279 N N . LYS A 1 170 ? -0.948 -4.989 22.241 1.00 93.06 170 LYS A N 1
ATOM 1280 C CA . LYS A 1 170 ? 0.289 -5.734 22.496 1.00 93.06 170 LYS A CA 1
ATOM 1281 C C . LYS A 1 170 ? 1.544 -4.885 22.256 1.00 93.06 170 LYS A C 1
ATOM 1283 O O . LYS A 1 170 ? 2.477 -4.929 23.061 1.00 93.06 170 LYS A O 1
ATOM 1288 N N . LEU A 1 171 ? 1.566 -4.083 21.184 1.00 90.75 171 LEU A N 1
ATOM 1289 C CA . LEU A 1 171 ? 2.690 -3.189 20.890 1.00 90.75 171 LEU A CA 1
ATOM 1290 C C . LEU A 1 171 ? 2.857 -2.114 21.974 1.00 90.75 171 LEU A C 1
ATOM 1292 O O . LEU A 1 171 ? 3.978 -1.837 22.407 1.00 90.75 171 LEU A O 1
ATOM 1296 N N . HIS A 1 172 ? 1.756 -1.509 22.422 1.00 88.62 172 HIS A N 1
ATOM 1297 C CA . HIS A 1 172 ? 1.784 -0.451 23.429 1.00 88.62 172 HIS A CA 1
ATOM 1298 C C . HIS A 1 172 ? 2.137 -0.973 24.823 1.00 88.62 172 HIS A C 1
ATOM 1300 O O . HIS A 1 172 ? 2.906 -0.315 25.525 1.00 88.62 172 HIS A O 1
ATOM 1306 N N . GLU A 1 173 ? 1.657 -2.157 25.216 1.00 90.06 173 GLU A N 1
ATOM 1307 C CA . GLU A 1 173 ? 2.080 -2.803 26.464 1.00 90.06 173 GLU A CA 1
ATOM 1308 C C . GLU A 1 173 ? 3.588 -3.074 26.467 1.00 90.06 173 GLU A C 1
ATOM 1310 O O . GLU A 1 173 ? 4.279 -2.704 27.417 1.00 90.06 173 GLU A O 1
ATOM 1315 N N . TRP A 1 174 ? 4.132 -3.626 25.378 1.00 86.44 174 TRP A N 1
ATOM 1316 C CA . TRP A 1 174 ? 5.575 -3.838 25.252 1.00 86.44 174 TRP A CA 1
ATOM 1317 C C . TRP A 1 174 ? 6.371 -2.525 25.367 1.00 86.44 174 TRP A C 1
ATOM 1319 O O . TRP A 1 174 ? 7.396 -2.467 26.057 1.00 86.44 174 TRP A O 1
ATOM 1329 N N . ARG A 1 175 ? 5.869 -1.443 24.758 1.00 86.00 175 ARG A N 1
ATOM 1330 C CA . ARG A 1 175 ? 6.521 -0.126 24.742 1.00 86.00 175 ARG A CA 1
ATOM 1331 C C . ARG A 1 175 ? 6.598 0.542 26.119 1.00 86.00 175 ARG A C 1
ATOM 1333 O O . ARG A 1 175 ? 7.525 1.316 26.345 1.00 86.00 175 ARG A O 1
ATOM 1340 N N . LYS A 1 176 ? 5.698 0.234 27.062 1.00 85.94 176 LYS A N 1
ATOM 1341 C CA . LYS A 1 176 ? 5.775 0.777 28.438 1.00 85.94 176 LYS A CA 1
ATOM 1342 C C . LYS A 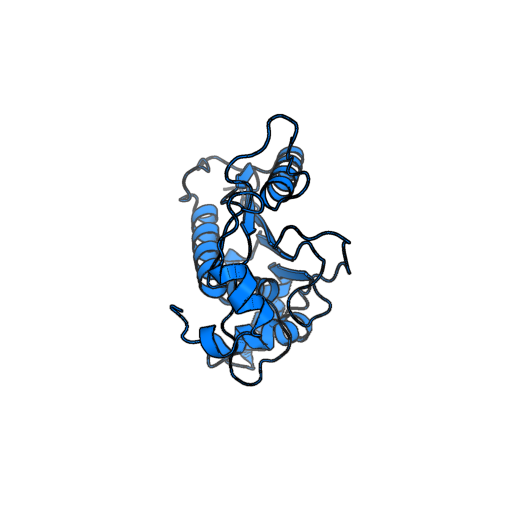1 176 ? 7.103 0.444 29.128 1.00 85.94 176 LYS A C 1
ATOM 1344 O O . LYS A 1 176 ? 7.577 1.241 29.929 1.00 85.94 176 LYS A O 1
ATOM 1349 N N . GLY A 1 177 ? 7.702 -0.706 28.805 1.00 82.38 177 GLY A N 1
ATOM 1350 C CA . GLY A 1 177 ? 9.020 -1.118 29.304 1.00 82.38 177 GLY A CA 1
ATOM 1351 C C . GLY A 1 177 ? 10.194 -0.776 28.379 1.00 82.38 177 GLY A C 1
ATOM 1352 O O . GLY A 1 177 ? 11.339 -0.989 28.763 1.00 82.38 177 GLY A O 1
ATOM 1353 N N . HIS A 1 178 ? 9.924 -0.261 27.176 1.00 78.62 178 HIS A N 1
ATOM 1354 C CA . HIS A 1 178 ? 10.911 -0.050 26.111 1.00 78.62 178 HIS A CA 1
ATOM 1355 C C . HIS A 1 178 ? 10.654 1.292 25.401 1.00 78.62 178 HIS A C 1
ATOM 1357 O O . HIS A 1 178 ? 10.158 1.315 24.270 1.00 78.62 178 HIS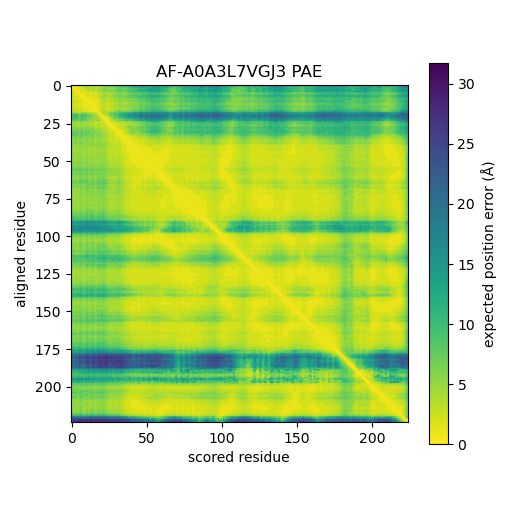 A O 1
ATOM 1363 N N . PRO A 1 179 ? 10.928 2.436 26.056 1.00 68.69 179 PRO A N 1
ATOM 1364 C CA . PRO A 1 179 ? 10.769 3.743 25.428 1.00 68.69 179 PRO A CA 1
ATOM 1365 C C . PRO A 1 179 ? 11.694 3.855 24.206 1.00 68.69 179 PRO A C 1
ATOM 1367 O O . PRO A 1 179 ? 12.915 3.825 24.321 1.00 68.69 179 PRO A O 1
ATOM 1370 N N . MET A 1 180 ? 11.096 3.938 23.017 1.00 66.38 180 MET A N 1
ATOM 1371 C CA . MET A 1 180 ? 11.817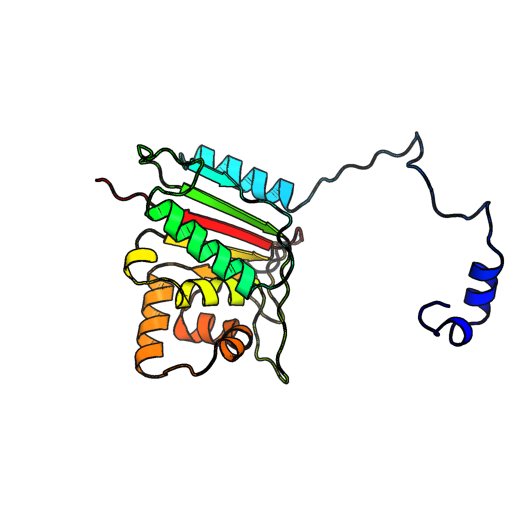 3.965 21.740 1.00 66.38 180 MET A CA 1
ATOM 1372 C C . MET A 1 180 ? 12.339 5.373 21.431 1.00 66.38 180 MET A C 1
ATOM 1374 O O . MET A 1 180 ? 11.558 6.324 21.411 1.00 66.38 180 MET A O 1
ATOM 1378 N N . GLU A 1 181 ? 13.637 5.497 21.137 1.00 55.50 181 GLU A N 1
ATOM 1379 C CA . GLU A 1 181 ? 14.305 6.796 20.941 1.00 55.50 181 GLU A CA 1
ATOM 1380 C C . GLU A 1 181 ? 14.295 7.343 19.496 1.00 55.50 181 GLU A C 1
ATOM 1382 O O . GLU A 1 181 ? 14.659 8.499 19.296 1.00 55.50 181 GLU A O 1
ATOM 1387 N N . SER A 1 182 ? 13.855 6.607 18.460 1.00 54.97 182 SER A N 1
ATOM 1388 C CA . SER A 1 182 ? 13.704 7.224 17.123 1.00 54.97 182 SER A CA 1
ATOM 1389 C C . SER A 1 182 ? 12.723 6.530 16.170 1.00 54.97 182 SER A C 1
ATOM 1391 O O . SER A 1 182 ? 12.615 5.304 16.144 1.00 54.97 182 SER A O 1
ATOM 1393 N N . GLN A 1 183 ? 12.082 7.332 15.311 1.00 55.91 183 GLN A N 1
ATOM 1394 C CA . GLN A 1 183 ? 11.231 6.889 14.193 1.00 55.91 183 GLN A CA 1
ATOM 1395 C C . GLN A 1 183 ? 12.005 6.078 13.130 1.00 55.91 183 GLN A C 1
ATOM 1397 O O . GLN A 1 183 ? 11.453 5.169 12.518 1.00 55.91 183 GLN A O 1
ATOM 1402 N N . ASN A 1 184 ? 13.306 6.335 12.943 1.00 50.41 184 ASN A N 1
ATOM 1403 C CA . ASN A 1 184 ? 14.118 5.658 11.920 1.00 50.41 184 ASN A CA 1
ATOM 1404 C C . ASN A 1 184 ? 14.485 4.206 12.281 1.00 50.41 184 ASN A C 1
ATOM 1406 O O . ASN A 1 184 ? 14.660 3.376 11.390 1.00 50.41 184 ASN A O 1
ATOM 1410 N N . LEU A 1 185 ? 14.572 3.875 13.574 1.00 54.06 185 LEU A N 1
ATOM 1411 C CA . LEU A 1 185 ? 14.795 2.499 14.041 1.00 54.06 185 LEU A CA 1
ATOM 1412 C C . LEU A 1 185 ? 13.587 1.589 13.746 1.00 54.06 185 LEU A C 1
ATOM 1414 O O . LEU A 1 185 ? 13.762 0.417 13.418 1.00 54.06 185 LEU A O 1
ATOM 1418 N N . LEU A 1 186 ? 12.371 2.142 13.777 1.00 60.03 186 LEU A N 1
ATOM 1419 C CA . LEU A 1 186 ? 11.106 1.407 13.656 1.00 60.03 186 LEU A CA 1
ATOM 1420 C C . LEU A 1 186 ? 10.871 0.853 12.246 1.00 60.03 186 LEU A C 1
ATOM 1422 O O . LEU A 1 186 ? 10.457 -0.293 12.088 1.00 60.03 186 LEU A O 1
ATOM 1426 N N . ALA A 1 187 ? 11.245 1.617 11.219 1.00 54.38 187 ALA A N 1
ATOM 1427 C CA . ALA A 1 187 ? 11.173 1.189 9.824 1.00 54.38 187 ALA A CA 1
ATOM 1428 C C . ALA A 1 187 ? 12.012 -0.081 9.546 1.00 54.38 187 ALA A C 1
ATOM 1430 O O . ALA A 1 187 ? 11.617 -0.934 8.752 1.00 54.38 187 ALA A O 1
ATOM 1431 N N . THR A 1 188 ? 13.145 -0.241 10.235 1.00 59.75 188 THR A N 1
ATOM 1432 C CA . THR A 1 188 ? 14.107 -1.338 9.995 1.00 59.75 188 THR A CA 1
ATOM 1433 C C . THR A 1 188 ? 13.992 -2.512 10.961 1.00 59.75 188 THR A C 1
ATOM 1435 O O . THR A 1 188 ? 14.685 -3.511 10.802 1.00 59.75 188 THR A O 1
ATOM 1438 N N . GLN A 1 189 ? 13.107 -2.410 11.950 1.00 70.69 189 GLN A N 1
ATOM 1439 C CA . GLN A 1 189 ? 12.758 -3.497 12.867 1.00 70.69 189 GLN A CA 1
ATOM 1440 C C . GLN A 1 189 ? 11.283 -3.880 12.747 1.00 70.69 189 GLN A C 1
ATOM 1442 O O . GLN A 1 189 ? 10.765 -4.593 13.606 1.00 70.69 189 GLN A O 1
ATOM 1447 N N . SER A 1 190 ? 10.602 -3.407 11.699 1.00 72.50 190 SER A N 1
ATOM 1448 C CA . SER A 1 190 ? 9.164 -3.586 11.530 1.00 72.50 190 SER A CA 1
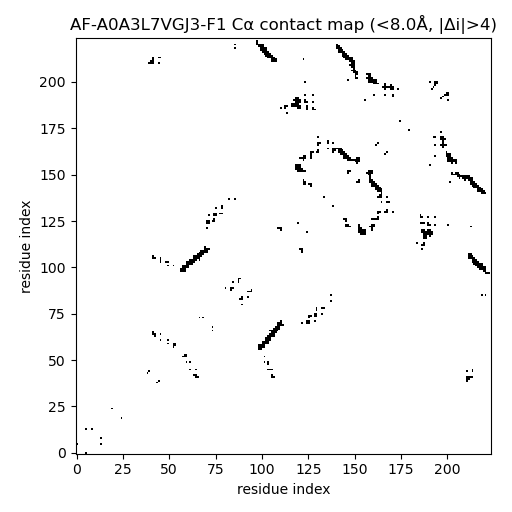ATOM 1449 C C . SER A 1 190 ? 8.767 -5.056 11.607 1.00 72.50 190 SER A C 1
ATOM 1451 O O . SER A 1 190 ? 7.859 -5.379 12.367 1.00 72.50 190 SER A O 1
ATOM 1453 N N . ASN A 1 191 ? 9.517 -5.961 10.969 1.00 77.25 191 ASN A N 1
ATOM 1454 C CA . ASN A 1 191 ? 9.251 -7.394 11.073 1.00 77.25 191 ASN A CA 1
ATOM 1455 C C . ASN A 1 191 ? 9.349 -7.905 12.513 1.00 77.25 191 ASN A C 1
ATOM 1457 O O . ASN A 1 191 ? 8.419 -8.538 12.998 1.00 77.25 191 ASN A O 1
ATOM 1461 N N . ASN A 1 192 ? 10.435 -7.589 13.222 1.00 76.88 192 ASN A N 1
ATOM 1462 C CA . ASN A 1 192 ? 10.649 -8.059 14.593 1.00 76.88 192 ASN A CA 1
ATOM 1463 C C . ASN A 1 192 ? 9.585 -7.519 15.554 1.00 76.88 192 ASN A C 1
ATOM 1465 O O . ASN A 1 192 ? 9.061 -8.264 16.378 1.00 76.88 192 ASN A O 1
ATOM 1469 N N . LEU A 1 193 ? 9.241 -6.236 15.435 1.00 77.81 193 LEU A N 1
ATOM 1470 C CA . LEU A 1 193 ? 8.232 -5.600 16.278 1.00 77.81 193 LEU A CA 1
ATOM 1471 C C . LEU A 1 193 ? 6.836 -6.156 15.980 1.00 77.81 193 LEU A C 1
ATOM 1473 O O . LEU A 1 193 ? 6.070 -6.442 16.900 1.00 77.81 193 LEU A O 1
ATOM 1477 N N . LEU A 1 194 ? 6.512 -6.371 14.705 1.00 78.06 194 LEU A N 1
ATOM 1478 C CA . LEU A 1 194 ? 5.212 -6.895 14.298 1.00 78.06 194 LEU A CA 1
ATOM 1479 C C . LEU A 1 194 ? 5.071 -8.395 14.550 1.00 78.06 194 LEU A C 1
ATOM 1481 O O . LEU A 1 194 ? 3.973 -8.838 14.858 1.00 78.06 194 LEU A O 1
ATOM 1485 N N . LEU A 1 195 ? 6.143 -9.178 14.451 1.00 75.88 195 LEU A N 1
ATOM 1486 C CA . LEU A 1 195 ? 6.138 -10.609 14.751 1.00 75.88 195 LEU A CA 1
ATOM 1487 C C . LEU A 1 195 ? 6.172 -10.856 16.261 1.00 75.88 195 LEU A C 1
ATOM 1489 O O . LEU A 1 195 ? 5.357 -11.608 16.788 1.00 75.88 195 LEU A O 1
ATOM 1493 N N . GLY A 1 196 ? 7.116 -10.222 16.956 1.00 74.12 196 GLY A N 1
ATOM 1494 C CA . GLY A 1 196 ? 7.400 -10.482 18.364 1.00 74.12 196 GLY A CA 1
ATOM 1495 C C . GLY A 1 196 ? 6.453 -9.779 19.329 1.00 74.12 196 GLY A C 1
ATOM 1496 O O . GLY A 1 196 ? 6.186 -10.313 20.406 1.00 74.12 196 GLY A O 1
ATOM 1497 N N . HIS A 1 197 ? 5.935 -8.601 18.963 1.00 79.69 197 HIS A N 1
ATOM 1498 C CA . HIS A 1 197 ? 5.208 -7.746 19.906 1.00 79.69 197 HIS A CA 1
ATOM 1499 C C . HIS A 1 197 ? 3.791 -7.421 19.450 1.00 79.69 197 HIS A C 1
ATOM 1501 O O . HIS A 1 197 ? 2.877 -7.642 20.227 1.00 79.69 197 HIS A O 1
ATOM 1507 N N . ALA A 1 198 ? 3.555 -7.005 18.205 1.00 75.94 198 ALA A N 1
ATOM 1508 C CA . ALA A 1 198 ? 2.181 -6.791 17.727 1.00 75.94 198 ALA A CA 1
ATOM 1509 C C . ALA A 1 198 ? 1.468 -8.106 17.343 1.00 75.94 198 ALA A C 1
ATOM 1511 O O . ALA A 1 198 ? 0.246 -8.197 17.417 1.00 75.94 198 ALA A O 1
ATOM 1512 N N . GLN A 1 199 ? 2.229 -9.134 16.950 1.00 88.56 199 GLN A N 1
ATOM 1513 C CA . GLN A 1 199 ? 1.745 -10.383 16.340 1.00 88.56 199 GLN A CA 1
ATOM 1514 C C . GLN A 1 199 ? 0.771 -10.131 15.178 1.00 88.56 199 GLN A C 1
ATOM 1516 O O . GLN A 1 199 ? -0.298 -10.731 15.099 1.00 88.56 199 GLN A O 1
ATOM 1521 N N . ALA A 1 200 ? 1.150 -9.208 14.298 1.00 94.88 200 ALA A N 1
ATOM 1522 C CA . ALA A 1 200 ? 0.268 -8.621 13.295 1.00 94.88 200 ALA A CA 1
ATOM 1523 C C . ALA A 1 200 ? 0.699 -8.907 11.848 1.00 94.88 200 ALA A C 1
ATOM 1525 O O . ALA A 1 200 ? 0.120 -8.353 10.918 1.00 94.88 200 ALA A O 1
ATOM 1526 N N . LEU A 1 201 ? 1.714 -9.748 11.625 1.00 96.25 201 LEU A N 1
ATOM 1527 C CA . LEU A 1 201 ? 2.164 -10.068 10.270 1.00 96.25 201 LEU A CA 1
ATOM 1528 C C . LEU A 1 201 ? 1.074 -10.783 9.463 1.00 96.25 201 LEU A C 1
ATOM 1530 O O . LEU A 1 201 ? 0.425 -11.714 9.939 1.00 96.25 201 LEU A O 1
ATOM 1534 N N . PHE A 1 202 ? 0.928 -10.374 8.207 1.00 97.44 202 PHE A N 1
ATOM 1535 C CA . PHE A 1 202 ? 0.094 -11.051 7.226 1.00 97.44 202 PHE A CA 1
ATOM 1536 C C . PHE A 1 202 ? 0.990 -11.854 6.281 1.00 97.44 202 PHE A C 1
ATOM 1538 O O . PHE A 1 202 ? 1.736 -11.283 5.490 1.00 97.44 202 PHE A O 1
ATOM 1545 N N . ALA A 1 203 ? 0.934 -13.182 6.379 1.00 96.19 203 ALA A N 1
ATOM 1546 C CA . ALA A 1 203 ? 1.799 -14.102 5.640 1.00 96.19 203 ALA A CA 1
ATOM 1547 C C . ALA A 1 203 ? 0.964 -15.135 4.858 1.00 96.19 203 ALA A C 1
ATOM 1549 O O . ALA A 1 203 ? 0.877 -16.293 5.267 1.00 96.19 203 ALA A O 1
ATOM 1550 N N . PRO A 1 204 ? 0.313 -14.732 3.749 1.00 96.06 204 PRO A N 1
ATOM 1551 C CA . PRO A 1 204 ? -0.506 -15.636 2.940 1.00 96.06 204 PRO A CA 1
ATOM 1552 C C . PRO A 1 204 ? 0.324 -16.635 2.115 1.00 96.06 204 PRO A C 1
ATOM 1554 O O . PRO A 1 204 ? -0.238 -17.575 1.557 1.00 96.06 204 PRO A O 1
ATOM 1557 N N . GLY A 1 205 ? 1.644 -16.436 2.029 1.00 96.06 205 GLY A N 1
ATOM 1558 C CA . GLY A 1 205 ? 2.506 -17.118 1.068 1.00 96.06 205 GLY A CA 1
ATOM 1559 C C . GLY A 1 205 ? 2.445 -16.477 -0.327 1.00 96.06 205 GLY A C 1
ATOM 1560 O O . GLY A 1 205 ? 1.714 -15.503 -0.530 1.00 96.06 205 GLY A O 1
ATOM 1561 N N . PRO A 1 206 ? 3.215 -17.007 -1.294 1.00 95.06 206 PRO A N 1
ATOM 1562 C CA . PRO A 1 206 ? 3.294 -16.452 -2.640 1.00 95.06 206 PRO A CA 1
ATOM 1563 C C . PRO A 1 206 ? 1.948 -16.563 -3.361 1.00 95.06 206 PRO A C 1
ATOM 1565 O O . PRO A 1 206 ? 1.335 -17.630 -3.408 1.00 95.06 206 PRO A O 1
ATOM 1568 N N . THR A 1 207 ? 1.502 -15.465 -3.965 1.00 96.62 207 THR A N 1
ATOM 1569 C CA . THR A 1 207 ? 0.187 -15.397 -4.630 1.00 96.62 207 THR A CA 1
ATOM 1570 C C . THR A 1 207 ? 0.244 -15.757 -6.117 1.00 96.62 207 THR A C 1
ATOM 1572 O O . THR A 1 207 ? -0.787 -16.041 -6.726 1.00 96.62 207 THR A O 1
ATOM 1575 N N . GLY A 1 208 ? 1.439 -15.723 -6.719 1.00 96.25 208 GLY A N 1
ATOM 1576 C CA . GLY A 1 208 ? 1.647 -15.956 -8.152 1.00 96.25 208 GLY A CA 1
ATOM 1577 C C . GLY A 1 208 ? 1.314 -14.762 -9.057 1.00 96.25 208 GLY A C 1
ATOM 1578 O O . GLY A 1 208 ? 1.247 -14.928 -10.274 1.00 96.25 208 GLY A O 1
ATOM 1579 N N . THR A 1 209 ? 1.107 -13.564 -8.503 1.00 96.69 209 THR A N 1
ATOM 1580 C CA . THR A 1 209 ? 0.876 -12.323 -9.265 1.00 96.69 209 THR A CA 1
ATOM 1581 C C . THR A 1 209 ? 1.564 -11.140 -8.593 1.00 96.69 209 THR A C 1
ATOM 1583 O O . THR A 1 209 ? 1.808 -11.187 -7.403 1.00 96.69 209 THR A O 1
ATOM 1586 N N . ASN A 1 210 ? 1.836 -10.049 -9.311 1.00 97.50 210 ASN A N 1
ATOM 1587 C CA . ASN A 1 210 ? 2.300 -8.807 -8.692 1.00 97.50 210 ASN A CA 1
ATOM 1588 C C . ASN A 1 210 ? 1.670 -7.596 -9.386 1.00 97.50 210 ASN A C 1
ATOM 1590 O O . ASN A 1 210 ? 1.864 -7.370 -10.580 1.00 97.50 210 ASN A O 1
ATOM 1594 N N . VAL A 1 211 ? 0.897 -6.827 -8.625 1.00 97.75 211 VAL A N 1
ATOM 1595 C CA . VAL A 1 211 ? 0.325 -5.542 -9.030 1.00 97.75 211 VAL A CA 1
ATOM 1596 C C . VAL A 1 211 ? 0.553 -4.469 -7.955 1.00 97.75 211 VAL A C 1
ATOM 1598 O O . VAL A 1 211 ? -0.310 -3.613 -7.750 1.00 97.75 211 VAL A O 1
ATOM 1601 N N . MET A 1 212 ? 1.727 -4.494 -7.312 1.00 97.94 212 MET A N 1
ATOM 1602 C CA . MET A 1 212 ? 2.167 -3.578 -6.244 1.00 97.94 212 MET A CA 1
ATOM 1603 C C . MET A 1 212 ? 1.390 -3.765 -4.927 1.00 97.94 212 MET A C 1
ATOM 1605 O O . MET A 1 212 ? 0.803 -4.827 -4.696 1.00 97.94 212 MET A O 1
ATOM 1609 N N . ASP A 1 213 ? 1.375 -2.756 -4.055 1.00 98.25 213 ASP A N 1
ATOM 1610 C CA . ASP A 1 213 ? 0.740 -2.817 -2.737 1.00 98.25 213 ASP A CA 1
ATOM 1611 C C . ASP A 1 213 ? -0.737 -2.423 -2.760 1.00 98.25 213 ASP A C 1
ATOM 1613 O O . ASP A 1 213 ? -1.153 -1.476 -3.441 1.00 98.25 213 ASP A O 1
ATOM 1617 N N . VAL A 1 214 ? -1.519 -3.064 -1.896 1.00 98.56 214 VAL A N 1
ATOM 1618 C CA . VAL A 1 214 ? -2.886 -2.664 -1.559 1.00 98.56 214 VAL A CA 1
ATOM 1619 C C . VAL A 1 214 ? -3.002 -2.368 -0.068 1.00 98.56 214 VAL A C 1
ATOM 1621 O O . VAL A 1 214 ? -2.437 -3.060 0.776 1.00 98.56 214 VAL A O 1
ATOM 1624 N N . ARG A 1 215 ? -3.760 -1.323 0.255 1.00 98.69 215 ARG A N 1
ATOM 1625 C CA . ARG A 1 215 ? -4.084 -0.903 1.618 1.00 98.69 215 ARG A CA 1
ATOM 1626 C C . ARG A 1 215 ? -5.597 -0.841 1.748 1.00 98.69 215 ARG A C 1
ATOM 1628 O O . ARG A 1 215 ? -6.264 -0.169 0.958 1.00 98.69 215 ARG A O 1
ATOM 1635 N N . ILE A 1 216 ? -6.134 -1.579 2.710 1.00 98.69 216 ILE A N 1
ATOM 1636 C CA . ILE A 1 216 ? -7.572 -1.751 2.920 1.00 98.69 216 ILE A CA 1
ATOM 1637 C C . ILE A 1 216 ? -7.858 -1.498 4.391 1.00 98.69 216 ILE A C 1
ATOM 1639 O O . ILE A 1 216 ? -7.461 -2.300 5.226 1.00 98.69 216 ILE A O 1
ATOM 1643 N N . GLY A 1 217 ? -8.537 -0.399 4.709 1.00 98.12 217 GLY A N 1
ATOM 1644 C CA . GLY A 1 217 ? -8.978 -0.069 6.062 1.00 98.12 217 GLY A CA 1
ATOM 1645 C C . GLY A 1 217 ? -10.493 -0.122 6.179 1.00 98.12 217 GLY A C 1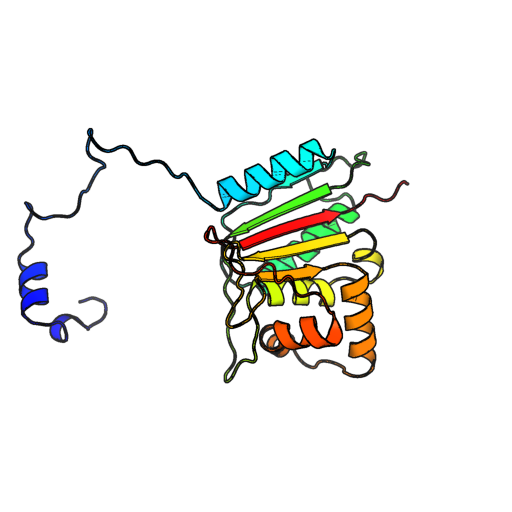
ATOM 1646 O O . GLY A 1 217 ? -11.187 0.483 5.371 1.00 98.12 217 GLY A O 1
ATOM 1647 N N . VAL A 1 218 ? -11.018 -0.814 7.183 1.00 97.62 218 VAL A N 1
ATOM 1648 C CA . VAL A 1 218 ? -12.434 -0.798 7.557 1.00 97.62 218 VAL A CA 1
ATOM 1649 C C . VAL A 1 218 ? -12.580 -0.046 8.872 1.00 97.62 218 VAL A C 1
ATOM 1651 O O . VAL A 1 218 ? -11.956 -0.400 9.869 1.00 97.62 218 VAL A O 1
ATOM 1654 N N . ILE A 1 219 ? -13.410 0.994 8.857 1.00 95.25 219 ILE A N 1
ATOM 1655 C CA . ILE A 1 219 ? -13.705 1.853 10.004 1.00 95.25 219 ILE A CA 1
ATOM 1656 C C . ILE A 1 219 ? -15.183 1.675 10.343 1.00 95.25 219 ILE A C 1
ATOM 1658 O O . ILE A 1 219 ? -16.054 2.116 9.582 1.00 95.25 219 ILE A O 1
ATOM 1662 N N . LEU A 1 220 ? -15.483 1.023 11.467 1.00 91.88 220 LEU A N 1
ATOM 1663 C CA . LEU A 1 220 ? -16.859 0.934 11.954 1.00 91.88 220 LEU A CA 1
ATOM 1664 C C . LEU A 1 220 ? -17.282 2.305 12.487 1.00 91.88 220 LEU A C 1
ATOM 1666 O O . LEU A 1 220 ? -16.517 2.994 13.160 1.00 91.88 220 LEU A O 1
ATOM 1670 N N . GLN A 1 221 ? -18.498 2.720 12.143 1.00 81.44 221 GLN A N 1
ATOM 1671 C CA . GLN A 1 221 ? -19.072 3.956 12.659 1.00 81.44 221 GLN A CA 1
ATOM 1672 C C . GLN A 1 221 ? -19.748 3.659 13.994 1.00 81.44 221 GLN A C 1
ATOM 1674 O O . GLN A 1 221 ? -20.567 2.745 14.084 1.00 81.44 221 GLN A O 1
ATOM 1679 N N . GLU A 1 222 ? -19.431 4.441 15.018 1.00 70.94 222 GLU A N 1
ATOM 1680 C CA . GLU A 1 222 ? -20.176 4.406 16.273 1.00 70.94 222 GLU A CA 1
ATOM 1681 C C . GLU A 1 222 ? -21.556 5.038 16.052 1.00 70.94 222 GLU A C 1
ATOM 1683 O O . GLU A 1 222 ? -21.678 6.105 15.428 1.00 70.94 222 GLU A O 1
ATOM 1688 N N . SER A 1 223 ? -22.600 4.354 16.531 1.00 56.22 223 SER A N 1
ATOM 1689 C CA . SER A 1 223 ? -23.935 4.937 16.651 1.00 56.22 223 SER A CA 1
ATOM 1690 C C . SER A 1 223 ? -23.866 6.099 17.638 1.00 56.22 223 SER A C 1
ATOM 1692 O O . SER A 1 223 ? -23.339 5.922 18.735 1.00 56.22 223 SER A O 1
ATOM 1694 N N . LEU A 1 224 ? -24.369 7.265 17.223 1.00 50.72 224 LEU A N 1
ATOM 1695 C CA . LEU A 1 224 ? -24.573 8.418 18.106 1.00 50.72 224 LEU A CA 1
ATOM 1696 C C . LEU A 1 224 ? -25.491 8.066 19.281 1.00 50.72 224 LEU A C 1
ATOM 1698 O O . LEU A 1 224 ? -26.437 7.275 19.058 1.00 50.72 224 LEU A O 1
#

Nearest PDB structures (foldseek):
  1x3l-assembly1_A  TM=8.622E-01  e=2.339E-19  Pyrococcus horikoshii OT3
  2b8n-assembly2_B  TM=8.674E-01  e=1.644E-17  Thermotoga maritima MSB8
  5t8u-assembly2_B  TM=2.351E-01  e=4.982E-01  Plasmodium falciparum 3D7

Foldseek 3Di:
DVVPCQVVDDPVVNVVVVVDDPVPDDDPDDDPVDDDDDPDAQVVVQVVVQVVCVVVVAAEDEPEAADEEALLVVLVVVLVQLVCVQVVNDPPDHPPDQGKYKYKYHHAYDYDADPPFADFFSQLLSQQSNLVSDDLVSQVQKKKGKFWPQQDGGPDQFRHWIRHNQLSVQLVVVCVVPPDDDSNNCRRCSVVSCVVGSVTTHRPGGPPDGRGMMMIMIGRHDDD

Secondary structure (DSSP, 8-state):
-TTS-GGGS-HHHHHHHHH--TTSPPPSS--TT--------HHHHHHHHHHHHHHTT-EEEEEEEEEEEEHHHHHHHHHHHHHHHHTT-STTS-TT--S-EEEEEEEEEE--PPSS--S--HHHHHHHHHHHH--HHHHTTEEEEEEETTS--SSSS-SEEEEEHHHHHHHHHHHHTS----HHHHHHSHHHHIIIII--EE-----S----EEEEEEEPPPP-

Radius of gyration: 22.16 Å; Cα contacts (8 Å, |Δi|>4): 401; chains: 1; bounding box: 59×33×70 Å

Solvent-accessible surface area (backbone atoms only — not comparable to full-atom values): 12294 Å² total; per-residue (Å²): 94,97,83,68,52,51,86,76,44,58,66,69,56,49,53,58,65,70,64,60,54,83,92,74,53,77,83,90,63,86,53,94,91,61,85,88,79,85,90,78,40,31,58,57,52,53,52,50,52,48,53,51,41,45,74,72,62,29,45,68,47,75,80,46,43,74,48,62,52,55,28,66,62,53,28,54,53,48,50,54,50,52,50,26,51,76,71,53,67,37,87,95,53,63,77,84,62,66,56,32,35,34,43,34,38,25,21,54,58,41,75,88,78,61,89,86,57,54,52,25,19,52,26,24,25,27,25,48,50,40,49,71,71,50,52,76,77,66,28,50,57,31,43,31,38,25,29,30,50,38,17,42,21,56,83,45,80,23,8,14,14,46,35,30,48,65,27,34,49,39,38,51,60,56,35,76,83,49,83,80,91,54,77,75,60,48,47,28,34,18,42,56,47,27,57,76,41,23,64,23,62,37,57,85,41,78,64,86,47,77,40,46,28,44,33,46,33,41,38,56,53,80,81,130